Protein AF-A0A6P3RD09-F1 (afdb_monomer_lite)

InterPro domains:
  IPR016848 Ribonuclease P/MRP subunit Rpp29 [PTHR13348] (13-141)

Sequence (187 aa):
MKSAIYHALSQKEAKELDVQHPGAQRAEAFVRAFLKRSTPRLSQQAREDQLQRKAVVLEYFARRPPKEKRKRCRGLSARQRRGLRLFDVKPEQQRYNLFLPLHELWKQYIRDLCGGLKPDTQPQVIQAKLLKADLHGAVISGPLPVSRGHAPTARTLERKAPFIQSHGPECPPWTGSSQVPTQMSPP

Organism: Pteropus vampyrus (NCBI:txid132908)

pLDDT: mean 70.68, std 18.31, range [34.38, 95.0]

Structure (mmCIF, N/CA/C/O backbone):
data_AF-A0A6P3RD09-F1
#
_entry.id   AF-A0A6P3RD09-F1
#
loop_
_atom_site.group_PDB
_atom_site.id
_atom_site.type_symbol
_atom_site.label_atom_id
_atom_site.label_alt_id
_atom_site.label_comp_id
_atom_site.label_asym_id
_atom_site.label_entity_id
_atom_site.label_seq_id
_atom_site.pdbx_PDB_ins_code
_atom_site.Cartn_x
_atom_site.Cartn_y
_atom_site.Cartn_z
_atom_site.occupancy
_atom_site.B_iso_or_equiv
_atom_site.auth_seq_id
_atom_site.auth_comp_id
_atom_site.auth_asym_id
_atom_site.auth_atom_id
_atom_site.pdbx_PDB_model_num
ATOM 1 N N . MET A 1 1 ? -44.478 5.947 27.707 1.00 38.34 1 MET A N 1
ATOM 2 C CA . MET A 1 1 ? -44.919 4.539 27.824 1.00 38.34 1 MET A CA 1
ATOM 3 C C . MET A 1 1 ? -43.684 3.692 28.100 1.00 38.34 1 MET A C 1
ATOM 5 O O . MET A 1 1 ? -42.799 3.662 27.258 1.00 38.34 1 MET A O 1
ATOM 9 N N . LYS A 1 2 ? -43.545 3.124 29.304 1.00 42.91 2 LYS A N 1
ATOM 10 C CA . LYS A 1 2 ? -42.387 2.290 29.670 1.00 42.91 2 LYS A CA 1
ATOM 11 C C . LYS A 1 2 ? -42.647 0.873 29.152 1.00 42.91 2 LYS A C 1
ATOM 13 O O . LYS A 1 2 ? -43.490 0.181 29.707 1.00 42.91 2 LYS A O 1
ATOM 18 N N . SER A 1 3 ? -41.986 0.465 28.072 1.00 51.34 3 SER A N 1
ATOM 19 C CA . SER A 1 3 ? -42.024 -0.925 27.611 1.00 51.34 3 SER A CA 1
ATOM 20 C C . SER A 1 3 ? -41.193 -1.775 28.571 1.00 51.34 3 SER A C 1
ATOM 22 O O . SER A 1 3 ? -39.979 -1.581 28.664 1.00 51.34 3 SER A O 1
ATOM 24 N N . ALA A 1 4 ? -41.826 -2.686 29.308 1.00 59.06 4 ALA A N 1
ATOM 25 C CA . ALA A 1 4 ? -41.103 -3.687 30.081 1.00 59.06 4 ALA A CA 1
ATOM 26 C C . ALA A 1 4 ? -40.286 -4.546 29.101 1.00 59.06 4 ALA A C 1
ATOM 28 O O . ALA A 1 4 ? -40.851 -5.246 28.268 1.00 59.06 4 ALA A O 1
ATOM 29 N N . ILE A 1 5 ? -38.955 -4.435 29.156 1.00 59.78 5 ILE A N 1
ATOM 30 C CA . ILE A 1 5 ? -38.030 -5.139 28.244 1.00 59.78 5 ILE A CA 1
ATOM 31 C C . ILE A 1 5 ? -38.064 -6.660 28.491 1.00 59.78 5 ILE A C 1
ATOM 33 O O . ILE A 1 5 ? -37.717 -7.443 27.613 1.00 59.78 5 ILE A O 1
ATOM 37 N N . TYR A 1 6 ? -38.547 -7.078 29.663 1.00 58.97 6 TYR A N 1
ATOM 38 C CA . TYR A 1 6 ? -38.698 -8.472 30.055 1.00 58.97 6 TYR A CA 1
ATOM 39 C C . TYR A 1 6 ? -40.130 -8.714 30.535 1.00 58.97 6 TYR A C 1
ATOM 41 O O . TYR A 1 6 ? -40.632 -7.976 31.386 1.00 58.97 6 TYR A O 1
ATOM 49 N N . HIS A 1 7 ? -40.777 -9.741 29.987 1.00 73.62 7 HIS A N 1
ATOM 50 C CA . HIS A 1 7 ? -42.029 -10.285 30.506 1.00 73.62 7 HIS A CA 1
ATOM 51 C C . HIS A 1 7 ? -41.697 -11.488 31.391 1.00 73.62 7 HIS A C 1
ATOM 53 O O . HIS A 1 7 ? -40.774 -12.247 31.096 1.00 73.62 7 HIS A O 1
ATOM 59 N N . ALA A 1 8 ? -42.412 -11.638 32.504 1.00 69.81 8 ALA A N 1
ATOM 60 C CA . ALA A 1 8 ? -42.326 -12.864 33.284 1.00 69.81 8 ALA A CA 1
ATOM 61 C C . ALA A 1 8 ? -42.893 -14.019 32.448 1.00 69.81 8 ALA A C 1
ATOM 63 O O . ALA A 1 8 ? -43.914 -13.837 31.781 1.00 69.81 8 ALA A O 1
ATOM 64 N N . LEU A 1 9 ? -42.237 -15.181 32.496 1.00 70.69 9 LEU A N 1
ATOM 65 C CA . LEU A 1 9 ? -42.724 -16.387 31.829 1.00 70.69 9 LEU A CA 1
ATOM 66 C C . LEU A 1 9 ? -44.130 -16.723 32.333 1.00 70.69 9 LEU A C 1
ATOM 68 O O . LEU A 1 9 ? -44.377 -16.790 33.541 1.00 70.69 9 LEU A O 1
ATOM 72 N N . SER A 1 10 ? -45.055 -16.934 31.403 1.00 77.62 10 SER A N 1
ATOM 73 C CA . SER A 1 10 ? -46.412 -17.364 31.710 1.00 77.62 10 SER A CA 1
ATOM 74 C C . SER A 1 10 ? -46.411 -18.804 32.226 1.00 77.62 10 SER A C 1
ATOM 76 O O . SER A 1 10 ? -45.608 -19.637 31.806 1.00 77.62 10 SER A O 1
ATOM 78 N N . GLN A 1 11 ? -47.367 -19.151 33.094 1.00 74.75 11 GLN A N 1
ATOM 79 C CA . GLN A 1 11 ? -47.532 -20.526 33.591 1.00 74.75 11 GLN A CA 1
ATOM 80 C C . GLN A 1 11 ? -47.723 -21.554 32.462 1.00 74.75 11 GLN A C 1
ATOM 82 O O . GLN A 1 11 ? -47.414 -22.729 32.647 1.00 74.75 11 GLN A O 1
ATOM 87 N N . LYS A 1 12 ? -48.241 -21.124 31.303 1.00 78.44 12 LYS A N 1
ATOM 88 C CA . LYS A 1 12 ? -48.394 -21.974 30.113 1.00 78.44 12 LYS A CA 1
ATOM 89 C C . LYS A 1 12 ? -47.043 -22.268 29.454 1.00 78.44 12 LYS A C 1
ATOM 91 O O . LYS A 1 12 ? -46.732 -23.430 29.226 1.00 78.44 12 LYS A O 1
ATOM 96 N N . GLU A 1 13 ? -46.227 -21.237 29.253 1.00 78.62 13 GLU A N 1
ATOM 97 C CA . GLU A 1 13 ? -44.886 -21.336 28.654 1.00 78.62 13 GLU A CA 1
ATOM 98 C C . GLU A 1 13 ? -43.938 -22.149 29.543 1.00 78.62 13 GLU A C 1
ATOM 100 O O . GLU A 1 13 ? -43.156 -22.961 29.062 1.00 78.62 13 GLU A O 1
ATOM 105 N N . ALA A 1 14 ? -44.044 -21.991 30.864 1.00 76.19 14 ALA A N 1
ATOM 106 C CA . ALA A 1 14 ? -43.241 -22.759 31.807 1.00 76.19 14 ALA A CA 1
ATOM 107 C C . ALA A 1 14 ? -43.554 -24.263 31.778 1.00 76.19 14 ALA A C 1
ATOM 109 O O . ALA A 1 14 ? -42.644 -25.073 31.920 1.00 76.19 14 ALA A O 1
ATOM 110 N N . LYS A 1 15 ? -44.826 -24.640 31.582 1.00 77.56 15 LYS A N 1
ATOM 111 C CA . LYS A 1 15 ? -45.225 -26.048 31.423 1.00 77.56 15 LYS A CA 1
ATOM 112 C C . LYS A 1 15 ? -44.747 -26.629 30.096 1.00 77.56 15 LYS A C 1
ATOM 114 O O . LYS A 1 15 ? -44.355 -27.786 30.059 1.00 77.56 15 LYS A O 1
ATOM 119 N N . GLU A 1 16 ? -44.775 -25.833 29.032 1.00 83.62 16 GLU A N 1
ATOM 120 C CA . GLU A 1 16 ? -44.296 -26.233 27.705 1.00 83.62 16 GLU A CA 1
ATOM 121 C C . GLU A 1 16 ? -42.773 -26.446 27.676 1.00 83.62 16 GLU A C 1
ATOM 123 O O . GLU A 1 16 ? -42.288 -27.355 27.011 1.00 83.62 16 GLU A O 1
ATOM 128 N N . LEU A 1 17 ? -42.026 -25.654 28.452 1.00 79.88 17 LEU A N 1
ATOM 129 C CA . LEU A 1 17 ? -40.565 -25.729 28.564 1.00 79.88 17 LEU A CA 1
ATOM 130 C C . LEU A 1 17 ? -40.062 -26.631 29.713 1.00 79.88 17 LEU A C 1
ATOM 132 O O . LEU A 1 17 ? -38.865 -26.631 29.993 1.00 79.88 17 LEU A O 1
ATOM 136 N N . ASP A 1 18 ? -40.956 -27.357 30.398 1.00 76.50 18 ASP A N 1
ATOM 137 C CA . ASP A 1 18 ? -40.674 -28.181 31.593 1.00 76.50 18 ASP A CA 1
ATOM 138 C C . ASP A 1 18 ? -39.895 -27.438 32.706 1.00 76.50 18 ASP A C 1
ATOM 140 O O . ASP A 1 18 ? -39.068 -27.984 33.441 1.00 76.50 18 ASP A O 1
ATOM 144 N N . VAL A 1 19 ? -40.157 -26.135 32.852 1.00 74.44 19 VAL A N 1
ATOM 145 C CA . VAL A 1 19 ? -39.513 -25.284 33.858 1.00 74.44 19 VAL A CA 1
ATOM 146 C C . VAL A 1 19 ? -40.280 -25.385 35.175 1.00 74.44 19 VAL A C 1
ATOM 148 O O . VAL A 1 19 ? -41.249 -24.664 35.439 1.00 74.44 19 VAL A O 1
ATOM 151 N N . GLN A 1 20 ? -39.816 -26.284 36.041 1.00 71.69 20 GLN A N 1
ATOM 152 C CA . GLN A 1 20 ? -40.298 -26.406 37.416 1.00 71.69 20 GLN A CA 1
ATOM 153 C C . GLN A 1 20 ? -39.957 -25.138 38.206 1.00 71.69 20 GLN A C 1
ATOM 155 O O . GLN A 1 20 ? -38.789 -24.773 38.337 1.00 71.69 20 GLN A O 1
ATOM 160 N N . HIS A 1 21 ? -40.967 -24.475 38.770 1.00 65.75 21 HIS A N 1
ATOM 161 C CA . HIS A 1 21 ? -40.750 -23.365 39.694 1.00 65.75 21 HIS A CA 1
ATOM 162 C C . HIS A 1 21 ? -40.449 -23.947 41.080 1.00 65.75 21 HIS A C 1
ATOM 164 O O . HIS A 1 21 ? -41.363 -24.474 41.720 1.00 65.75 21 HIS A O 1
ATOM 170 N N . PRO A 1 22 ? -39.200 -23.895 41.582 1.00 66.19 22 PRO A N 1
ATOM 171 C CA . PRO A 1 22 ? -38.954 -24.264 42.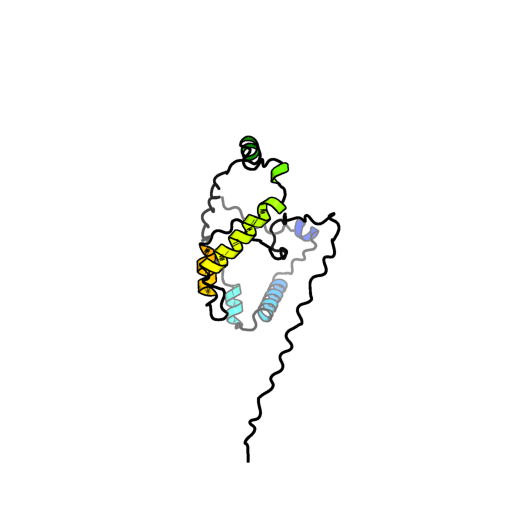965 1.00 66.19 22 PRO A CA 1
ATOM 172 C C . PRO A 1 22 ? -39.780 -23.340 43.866 1.00 66.19 22 PRO A C 1
ATOM 174 O O . PRO A 1 22 ? -39.795 -22.125 43.669 1.00 66.19 22 PRO A O 1
ATOM 177 N N . GLY A 1 23 ? -40.472 -23.911 44.857 1.00 75.75 23 GLY A N 1
ATOM 178 C CA . GLY A 1 23 ? -41.175 -23.114 45.864 1.00 75.75 23 GLY A CA 1
ATOM 179 C C . GLY A 1 23 ? -40.237 -22.079 46.492 1.00 75.75 23 GLY A C 1
ATOM 180 O O . GLY A 1 23 ? -39.027 -22.310 46.564 1.00 75.75 23 GLY A O 1
ATOM 181 N N . ALA A 1 24 ? -40.785 -20.949 46.950 1.00 74.44 24 ALA A N 1
ATOM 182 C CA . ALA A 1 24 ? -40.007 -19.783 47.390 1.00 74.44 24 ALA A CA 1
ATOM 183 C C . ALA A 1 24 ? -38.843 -20.142 48.339 1.00 74.44 24 ALA A C 1
ATOM 185 O O . ALA A 1 24 ? -37.718 -19.691 48.139 1.00 74.44 24 ALA A O 1
ATOM 186 N N . GLN A 1 25 ? -39.079 -21.052 49.289 1.00 79.62 25 GLN A N 1
ATOM 187 C CA . GLN A 1 25 ? -38.066 -21.526 50.240 1.00 79.62 25 GLN A CA 1
ATOM 188 C C . GLN A 1 25 ? -36.929 -22.322 49.577 1.00 79.62 25 GLN A C 1
ATOM 190 O O . GLN A 1 25 ? -35.757 -22.155 49.913 1.00 79.62 25 GLN A O 1
ATOM 195 N N . ARG A 1 26 ? -37.255 -23.185 48.606 1.00 83.12 26 ARG A N 1
ATOM 196 C CA . ARG A 1 26 ? -36.264 -23.989 47.873 1.00 83.12 26 ARG A CA 1
ATOM 197 C C . ARG A 1 26 ? -35.411 -23.109 46.962 1.00 83.12 26 ARG A C 1
ATOM 199 O O . ARG A 1 26 ? -34.206 -23.333 46.856 1.00 83.12 26 ARG A O 1
ATOM 206 N N . ALA A 1 27 ? -36.027 -22.108 46.335 1.00 81.06 27 ALA A N 1
ATOM 207 C CA . ALA A 1 27 ? -35.328 -21.121 45.521 1.00 81.06 27 ALA A CA 1
ATOM 208 C C . ALA A 1 27 ? -34.341 -20.300 46.367 1.00 81.06 27 ALA A C 1
ATOM 210 O O . ALA A 1 27 ? -33.179 -20.147 45.995 1.00 81.06 27 ALA A O 1
ATOM 211 N N . GLU A 1 28 ? -34.773 -19.842 47.543 1.00 82.56 28 GLU A N 1
ATOM 212 C CA . GLU A 1 28 ? -33.935 -19.068 48.458 1.00 82.56 28 GLU A CA 1
ATOM 213 C C . GLU A 1 28 ? -32.751 -19.886 48.996 1.00 82.56 28 GLU A C 1
ATOM 215 O O . GLU A 1 28 ? -31.607 -19.425 48.958 1.00 82.56 28 GLU A O 1
ATOM 220 N N . ALA A 1 29 ? -32.992 -21.131 49.419 1.00 86.69 29 ALA A N 1
ATOM 221 C CA . ALA A 1 29 ? -31.934 -22.034 49.869 1.00 86.69 29 ALA A CA 1
ATOM 222 C C . ALA A 1 29 ? -30.882 -22.279 48.774 1.00 86.69 29 ALA A C 1
ATOM 224 O O . ALA A 1 29 ? -29.678 -22.251 49.044 1.00 86.69 29 ALA A O 1
ATOM 225 N N . PHE A 1 30 ? -31.328 -22.462 47.526 1.00 87.75 30 PHE A N 1
ATOM 226 C CA . PHE A 1 30 ? -30.439 -22.616 46.380 1.00 87.75 30 PHE A CA 1
ATOM 227 C C . PHE A 1 30 ? -29.589 -21.364 46.140 1.00 87.75 30 PHE A C 1
ATOM 229 O O . PHE A 1 30 ? -28.369 -21.474 46.023 1.00 87.75 30 PHE A O 1
ATOM 236 N N . VAL A 1 31 ? -30.200 -20.174 46.113 1.00 86.31 31 VAL A N 1
ATOM 237 C CA . VAL A 1 31 ? -29.478 -18.910 45.887 1.00 86.31 31 VAL A CA 1
ATOM 238 C C . VAL A 1 31 ? -28.442 -18.673 46.989 1.00 86.31 31 VAL A C 1
ATOM 240 O O . VAL A 1 31 ? -27.291 -18.351 46.686 1.00 86.31 31 V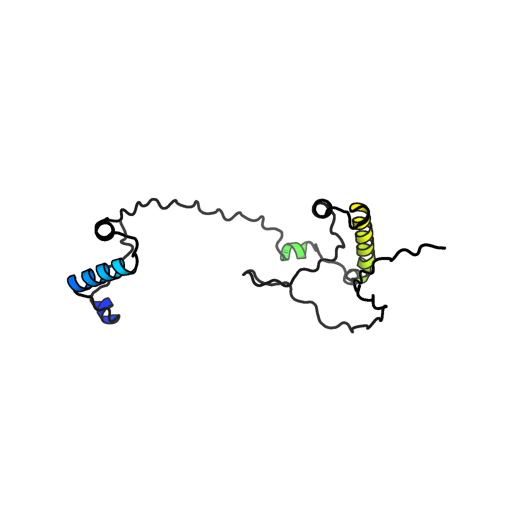AL A O 1
ATOM 243 N N . ARG A 1 32 ? -28.795 -18.914 48.260 1.00 85.50 32 ARG A N 1
ATOM 244 C CA . ARG A 1 32 ? -27.856 -18.807 49.391 1.00 85.50 32 ARG A CA 1
ATOM 245 C C . ARG A 1 32 ? -26.671 -19.769 49.243 1.00 85.50 32 ARG A C 1
ATOM 247 O O . ARG A 1 32 ? -25.520 -19.359 49.413 1.00 85.50 32 ARG A O 1
ATOM 254 N N . ALA A 1 33 ? -26.925 -21.028 48.880 1.00 89.19 33 ALA A N 1
ATOM 255 C CA . ALA A 1 33 ? -25.875 -22.024 48.659 1.00 89.19 33 ALA A CA 1
ATOM 256 C C . ALA A 1 33 ? -24.972 -21.664 47.464 1.00 89.19 33 ALA A C 1
ATOM 258 O O . ALA A 1 33 ? -23.745 -21.762 47.552 1.00 89.19 33 ALA A O 1
ATOM 259 N N . PHE A 1 34 ? -25.567 -21.192 46.367 1.00 90.44 34 PHE A N 1
ATOM 260 C CA . PHE A 1 34 ? -24.857 -20.758 45.168 1.00 90.44 34 PHE A CA 1
ATOM 261 C C . PHE A 1 34 ? -23.937 -19.566 45.449 1.00 90.44 34 PHE A C 1
ATOM 263 O O . PHE A 1 34 ? -22.760 -19.598 45.086 1.00 90.44 34 PHE A O 1
ATOM 270 N N . LEU A 1 35 ? -24.431 -18.538 46.147 1.00 87.38 35 LEU A N 1
ATOM 271 C CA . LEU A 1 35 ? -23.627 -17.373 46.519 1.00 87.38 35 LEU A CA 1
ATOM 272 C C . LEU A 1 35 ? -22.478 -17.758 47.453 1.00 87.38 35 LEU A C 1
ATOM 274 O O . LEU A 1 35 ? -21.352 -17.311 47.252 1.00 87.38 35 LEU A O 1
ATOM 278 N N . LYS A 1 36 ? -22.717 -18.643 48.428 1.00 87.69 36 LYS A N 1
ATOM 279 C CA . LYS A 1 36 ? -21.655 -19.149 49.310 1.00 87.69 36 LYS A CA 1
ATOM 280 C C . LYS A 1 36 ? -20.526 -19.824 48.521 1.00 87.69 36 LYS A C 1
ATOM 282 O O . LYS A 1 36 ? -19.358 -19.596 48.828 1.00 87.69 36 LYS A O 1
ATOM 287 N N . ARG A 1 37 ? -20.868 -20.612 47.496 1.00 90.50 37 ARG A N 1
ATOM 288 C CA . ARG A 1 37 ? -19.905 -21.321 46.637 1.00 90.50 37 ARG A CA 1
ATOM 289 C C . ARG A 1 37 ? -19.153 -20.391 45.681 1.00 90.50 37 ARG A C 1
ATOM 291 O O . ARG A 1 37 ? -17.949 -20.547 45.510 1.00 90.50 37 ARG A O 1
ATOM 298 N N . SER A 1 38 ? -19.854 -19.450 45.055 1.00 86.38 38 SER A N 1
ATOM 299 C CA . SER A 1 38 ? -19.306 -18.614 43.977 1.00 86.38 38 SER A CA 1
ATOM 300 C C . SER A 1 38 ? -18.494 -17.417 44.478 1.00 86.38 38 SER A C 1
ATOM 302 O O . SER A 1 38 ? -17.654 -16.900 43.746 1.00 86.38 38 SER A O 1
ATOM 304 N N . THR A 1 39 ? -18.702 -16.972 45.722 1.00 85.75 39 THR A N 1
ATOM 305 C CA . THR A 1 39 ? -17.973 -15.835 46.308 1.00 85.75 39 THR A CA 1
ATOM 306 C C . THR A 1 39 ? -17.343 -16.189 47.661 1.00 85.75 39 THR A C 1
ATOM 308 O O . THR A 1 39 ? -17.734 -15.648 48.695 1.00 85.75 39 THR A O 1
ATOM 311 N N . PRO A 1 40 ? -16.330 -17.075 47.713 1.00 81.88 40 PRO A N 1
ATOM 312 C CA . PRO A 1 40 ? -15.757 -17.555 48.977 1.00 81.88 40 PRO A CA 1
ATOM 313 C C . PRO A 1 40 ? -15.100 -16.444 49.814 1.00 81.88 40 PRO A C 1
ATOM 315 O O . PRO A 1 40 ? -15.077 -16.534 51.036 1.00 81.88 40 PRO A O 1
ATOM 318 N N . ARG A 1 41 ? -14.624 -15.370 49.169 1.00 85.62 41 ARG A N 1
ATOM 319 C CA . ARG A 1 41 ? -13.929 -14.242 49.817 1.00 85.62 41 ARG A CA 1
ATOM 320 C C . ARG A 1 41 ? -14.854 -13.229 50.507 1.00 85.62 41 ARG A C 1
ATOM 322 O O . ARG A 1 41 ? -14.357 -12.331 51.173 1.00 85.62 41 ARG A O 1
ATOM 329 N N . LEU A 1 42 ? -16.173 -13.331 50.327 1.00 84.00 42 LEU A N 1
ATOM 330 C CA . LEU A 1 42 ? -17.138 -12.416 50.945 1.00 84.00 42 LEU A CA 1
ATOM 331 C C . LEU A 1 42 ? -17.584 -12.933 52.322 1.00 84.00 42 LEU A C 1
ATOM 333 O O . LEU A 1 42 ? -17.687 -14.141 52.541 1.00 84.00 42 LEU A O 1
ATOM 337 N N . SER A 1 43 ? -17.882 -12.030 53.258 1.00 85.62 43 SER A N 1
ATOM 338 C CA . SER A 1 43 ? -18.495 -12.391 54.544 1.00 85.62 43 SER A CA 1
ATOM 339 C C . SER A 1 43 ? -19.971 -12.764 54.359 1.00 85.62 43 SER A C 1
ATOM 341 O O . SER A 1 43 ? -20.580 -12.464 53.331 1.00 85.62 43 SER A O 1
ATOM 343 N N . GLN A 1 44 ? -20.571 -13.462 55.327 1.00 83.06 44 GLN A N 1
ATOM 344 C CA . GLN A 1 44 ? -21.995 -13.822 55.256 1.00 83.06 44 GLN A CA 1
ATOM 345 C C . GLN A 1 44 ? -22.891 -12.577 55.188 1.00 83.06 44 GLN A C 1
ATOM 347 O O . GLN A 1 44 ? -23.796 -12.525 54.363 1.00 83.06 44 GLN A O 1
ATOM 352 N N . GLN A 1 45 ? -22.560 -11.547 55.968 1.00 82.56 45 GLN A N 1
ATOM 353 C CA . GLN A 1 45 ? -23.269 -10.269 55.981 1.00 82.56 45 GLN A CA 1
ATOM 354 C C . GLN A 1 45 ? -23.175 -9.533 54.636 1.00 82.56 45 GLN A C 1
ATOM 356 O O . GLN A 1 45 ? -24.180 -9.052 54.130 1.00 82.56 45 GLN A O 1
ATOM 361 N N . ALA A 1 46 ? -22.005 -9.543 53.985 1.00 81.56 46 ALA A N 1
ATOM 362 C CA . ALA A 1 46 ? -21.844 -8.936 52.662 1.00 81.56 46 ALA A CA 1
ATOM 363 C C . ALA A 1 46 ? -22.666 -9.646 51.568 1.00 81.56 46 ALA A C 1
ATOM 365 O O . ALA A 1 46 ? -23.101 -9.004 50.612 1.00 81.56 46 ALA A O 1
ATOM 366 N N . ARG A 1 47 ? -22.889 -10.964 51.698 1.00 82.94 47 ARG A N 1
ATOM 367 C CA . ARG A 1 47 ? -23.751 -11.722 50.773 1.00 82.94 47 ARG A CA 1
ATOM 368 C C . ARG A 1 47 ? -25.224 -11.355 50.949 1.00 82.94 47 ARG A C 1
ATOM 370 O O . ARG A 1 47 ? -25.915 -11.191 49.948 1.00 82.94 47 ARG A O 1
ATOM 377 N N . GLU A 1 48 ? -25.678 -11.201 52.192 1.00 82.56 48 GLU A N 1
ATOM 378 C CA . GLU A 1 48 ? -27.058 -10.806 52.501 1.00 82.56 48 GLU A CA 1
ATOM 379 C C . GLU A 1 48 ? -27.336 -9.371 52.037 1.00 82.56 48 GLU A C 1
ATOM 381 O O . GLU A 1 48 ? -28.309 -9.121 51.329 1.00 82.56 48 GLU A O 1
ATOM 386 N N . ASP A 1 49 ? -26.414 -8.445 52.304 1.00 81.88 49 ASP A N 1
ATOM 387 C CA . ASP A 1 49 ? -26.504 -7.069 51.811 1.00 81.88 49 ASP A CA 1
ATOM 388 C C . ASP A 1 49 ? -26.601 -7.017 50.282 1.00 81.88 49 ASP A C 1
ATOM 390 O O . ASP A 1 49 ? -27.336 -6.204 49.727 1.00 81.88 49 ASP A O 1
ATOM 394 N N . GLN A 1 50 ? -25.881 -7.890 49.572 1.00 74.62 50 GLN A N 1
ATOM 395 C CA . GLN A 1 50 ? -25.939 -7.958 48.113 1.00 74.62 50 GLN A CA 1
ATOM 396 C C . GLN A 1 50 ? -27.294 -8.464 47.590 1.00 74.62 50 GLN A C 1
ATOM 398 O O . GLN A 1 50 ? -27.715 -8.018 46.524 1.00 74.62 50 GLN A O 1
ATOM 403 N N . LEU A 1 51 ? -27.984 -9.339 48.332 1.00 74.88 51 LEU A N 1
ATOM 404 C CA . LEU A 1 51 ? -29.350 -9.783 48.019 1.00 74.88 51 LEU A CA 1
ATOM 405 C C . LEU A 1 51 ? -30.383 -8.672 48.254 1.00 74.88 51 LEU A C 1
ATOM 407 O O . LEU A 1 51 ? -31.337 -8.550 47.489 1.00 74.88 51 LEU A O 1
ATOM 411 N N . GLN A 1 52 ? -30.180 -7.849 49.286 1.00 75.12 52 GLN A N 1
ATOM 412 C CA . GLN A 1 52 ? -31.094 -6.761 49.658 1.00 75.12 52 GLN A CA 1
ATOM 413 C C . GLN A 1 52 ? -30.887 -5.479 48.835 1.00 75.12 52 GLN A C 1
ATOM 415 O O . GLN A 1 52 ? -31.776 -4.624 48.763 1.00 75.12 52 GLN A O 1
ATOM 420 N N . ARG A 1 53 ? -29.724 -5.315 48.190 1.00 71.88 53 ARG A N 1
ATOM 421 C CA . ARG A 1 53 ? -29.450 -4.170 47.313 1.00 71.88 53 ARG A CA 1
ATOM 422 C C . ARG A 1 53 ? -30.391 -4.190 46.107 1.00 71.88 53 ARG A C 1
ATOM 424 O O . ARG A 1 53 ? -30.180 -4.917 45.140 1.00 71.88 53 ARG A O 1
ATOM 431 N N . LYS A 1 54 ? -31.392 -3.306 46.116 1.00 63.16 54 LYS A N 1
ATOM 432 C CA . LYS A 1 54 ? -32.149 -2.948 44.910 1.00 63.16 54 LYS A CA 1
ATOM 433 C C . LYS A 1 54 ? -31.181 -2.310 43.918 1.00 63.16 54 LYS A C 1
ATOM 435 O O . LYS A 1 54 ? -30.702 -1.200 44.143 1.00 63.16 54 LYS A O 1
ATOM 440 N N . ALA A 1 55 ? -30.870 -3.020 42.837 1.00 64.62 55 ALA A N 1
ATOM 441 C CA . ALA A 1 55 ? -30.068 -2.478 41.752 1.00 64.62 55 ALA A CA 1
ATOM 442 C C . ALA A 1 55 ? -30.810 -1.283 41.140 1.00 64.62 55 ALA A C 1
ATOM 444 O O . ALA A 1 55 ? -31.771 -1.442 40.388 1.00 64.62 55 ALA A O 1
ATOM 445 N N . VAL A 1 56 ? -30.376 -0.072 41.485 1.00 65.00 56 VAL A N 1
ATOM 446 C CA . VAL A 1 56 ? -30.787 1.134 40.774 1.00 65.00 56 VAL A CA 1
ATOM 447 C C . VAL A 1 56 ? -30.069 1.086 39.433 1.00 65.00 56 VAL A C 1
ATOM 449 O O . VAL A 1 56 ? -28.886 1.409 39.335 1.00 65.00 56 VAL A O 1
ATOM 452 N N . VAL A 1 57 ? -30.771 0.622 38.398 1.00 64.38 57 VAL A N 1
ATOM 453 C CA . VAL A 1 57 ? -30.307 0.761 37.018 1.00 64.38 57 VAL A CA 1
ATOM 454 C C . VAL A 1 57 ? -30.377 2.248 36.695 1.00 64.38 57 VAL A C 1
ATOM 456 O O . VAL A 1 57 ? -31.407 2.762 36.270 1.00 64.38 57 VAL A O 1
ATOM 459 N N . LEU A 1 58 ? -29.291 2.967 36.970 1.00 64.25 58 LEU A N 1
ATOM 460 C CA . LEU A 1 58 ? -29.110 4.318 36.465 1.00 64.25 58 LEU A CA 1
ATOM 461 C C . LEU A 1 58 ? -29.115 4.203 34.938 1.00 64.25 58 LEU A C 1
ATOM 463 O O . LEU A 1 58 ? -28.212 3.595 34.366 1.00 64.25 58 LEU A O 1
ATOM 467 N N . GLU A 1 59 ? -30.126 4.769 34.276 1.00 60.44 59 GLU A N 1
ATOM 468 C CA . GLU A 1 59 ? -30.267 4.800 32.809 1.00 60.44 59 GLU A CA 1
ATOM 469 C C . GLU A 1 59 ? -29.189 5.664 32.121 1.00 60.44 59 GLU A C 1
ATOM 471 O O . GLU A 1 59 ? -29.402 6.238 31.053 1.00 60.44 59 GLU A O 1
ATOM 476 N N . TYR A 1 60 ? -27.995 5.769 32.701 1.00 57.75 60 TYR A N 1
ATOM 477 C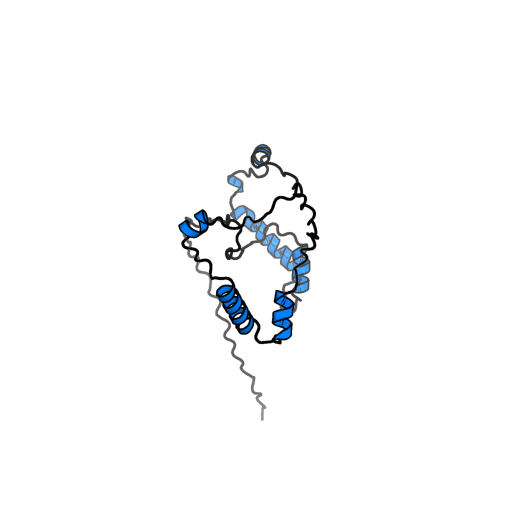 CA . TYR 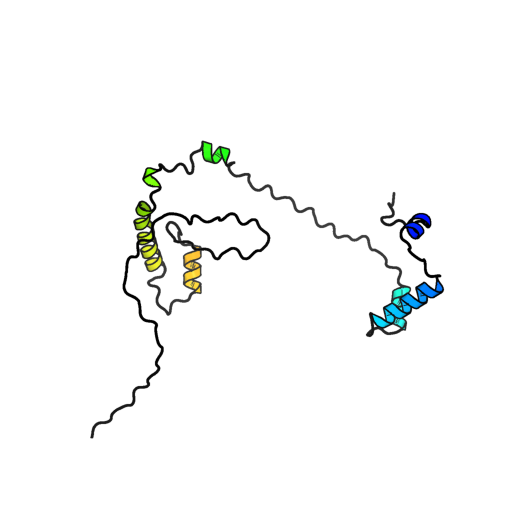A 1 60 ? -26.867 6.447 32.091 1.00 57.75 60 TYR A CA 1
ATOM 478 C C . TYR A 1 60 ? -26.145 5.499 31.133 1.00 57.75 60 TYR A C 1
ATOM 480 O O . TYR A 1 60 ? -24.966 5.175 31.277 1.00 57.75 60 TYR A O 1
ATOM 488 N N . PHE A 1 61 ? -26.864 5.047 30.106 1.00 60.06 61 PHE A N 1
ATOM 489 C CA . PHE A 1 61 ? -26.203 4.566 28.907 1.00 60.06 61 PHE A CA 1
ATOM 490 C C . PHE A 1 61 ? -25.513 5.777 28.294 1.00 60.06 61 PHE A C 1
ATOM 492 O O . PHE A 1 61 ? -26.172 6.630 27.699 1.00 60.06 61 PHE A O 1
ATOM 499 N N . ALA A 1 62 ? -24.192 5.874 28.450 1.00 61.56 62 ALA A N 1
ATOM 500 C CA . ALA A 1 62 ? -23.397 6.810 27.673 1.00 61.56 62 ALA A CA 1
ATOM 501 C C . ALA A 1 62 ? -23.706 6.535 26.197 1.00 61.56 62 ALA A C 1
ATOM 503 O O . ALA A 1 62 ? -23.240 5.541 25.628 1.00 61.56 62 ALA A O 1
ATOM 504 N N . ARG A 1 63 ? -24.573 7.360 25.594 1.00 64.56 63 ARG A N 1
ATOM 505 C CA . ARG A 1 63 ? -24.934 7.244 24.186 1.00 64.56 63 ARG A CA 1
ATOM 506 C C . ARG A 1 63 ? -23.649 7.481 23.419 1.00 64.56 63 ARG A C 1
ATOM 508 O O . ARG A 1 63 ? -23.226 8.620 23.252 1.00 64.56 63 ARG A O 1
ATOM 515 N N . ARG A 1 64 ? -22.989 6.399 22.996 1.00 65.81 64 ARG A N 1
ATOM 516 C CA . ARG A 1 64 ? -21.868 6.504 22.068 1.00 65.81 64 ARG A CA 1
ATOM 517 C C . ARG A 1 64 ? -22.419 7.265 20.865 1.00 65.81 64 ARG A C 1
ATOM 519 O O . ARG A 1 64 ? -23.396 6.780 20.286 1.00 65.81 64 ARG A O 1
ATOM 526 N N . PRO A 1 65 ? -21.870 8.441 20.519 1.00 69.62 65 PRO A N 1
ATOM 527 C CA . PRO A 1 65 ? -22.344 9.159 19.353 1.00 69.62 65 PRO A CA 1
ATOM 528 C C . PRO A 1 65 ? -22.260 8.195 18.165 1.00 69.62 65 PRO A C 1
ATOM 530 O O . PRO A 1 65 ? -21.270 7.453 18.055 1.00 69.62 65 PRO A O 1
ATOM 533 N N . PRO A 1 66 ? -23.306 8.109 17.326 1.00 70.00 66 PRO A N 1
ATOM 534 C CA . PRO A 1 66 ? -23.272 7.243 16.164 1.00 70.00 66 PRO A CA 1
ATOM 535 C C . PRO A 1 66 ? -22.020 7.596 15.365 1.00 70.00 66 PRO A C 1
ATOM 537 O O . PRO A 1 66 ? -21.826 8.746 14.978 1.00 70.00 66 PRO A O 1
ATOM 540 N N . LYS A 1 67 ? -21.130 6.614 15.175 1.00 69.00 67 LYS A N 1
ATOM 541 C CA . LYS A 1 67 ? -19.945 6.790 14.336 1.00 69.00 67 LYS A CA 1
ATOM 542 C C . LYS A 1 67 ? -20.452 7.192 12.960 1.00 69.00 67 LYS A C 1
ATOM 544 O O . LYS A 1 67 ? -21.020 6.352 12.258 1.00 69.00 67 LYS A O 1
ATOM 549 N N . GLU A 1 68 ? -20.264 8.452 12.581 1.00 68.31 68 GLU A N 1
ATOM 550 C CA . GLU A 1 68 ? -20.513 8.874 11.214 1.00 68.31 68 GLU A CA 1
ATOM 551 C C . GLU A 1 68 ? -19.710 7.949 10.310 1.00 68.31 68 GLU A C 1
ATOM 553 O O . GLU A 1 68 ? -18.483 7.828 10.419 1.00 68.31 68 GLU A O 1
ATOM 558 N N . LYS A 1 69 ? -20.420 7.225 9.442 1.00 66.88 69 LYS A N 1
ATOM 559 C CA . LYS A 1 69 ? -19.789 6.467 8.372 1.00 66.88 69 LYS A CA 1
ATOM 560 C C . LYS A 1 69 ? -19.110 7.511 7.502 1.00 66.88 69 LYS A C 1
ATOM 562 O O . LYS A 1 69 ? -19.767 8.106 6.652 1.00 66.88 69 LYS A O 1
ATOM 567 N N . ARG A 1 70 ? -17.819 7.765 7.757 1.00 66.62 70 ARG A N 1
ATOM 568 C CA . ARG A 1 70 ? -16.983 8.640 6.934 1.00 66.62 70 ARG A CA 1
ATOM 569 C C . ARG A 1 70 ? -17.293 8.285 5.489 1.00 66.62 70 ARG A C 1
ATOM 571 O O . ARG A 1 70 ? -17.057 7.144 5.079 1.00 66.62 70 ARG A O 1
ATOM 578 N N . LYS A 1 71 ? -17.890 9.225 4.752 1.00 66.62 71 LYS A N 1
ATOM 579 C CA . LYS A 1 71 ? -18.109 9.079 3.317 1.00 66.62 71 LYS A CA 1
ATOM 580 C C . LYS A 1 71 ? -16.714 8.980 2.721 1.00 66.62 71 LYS A C 1
ATOM 582 O O . LYS A 1 71 ? -16.053 9.990 2.521 1.00 66.62 71 LYS A O 1
ATOM 587 N N . ARG A 1 72 ? -16.215 7.755 2.532 1.00 65.75 72 ARG A N 1
ATOM 588 C CA . ARG A 1 72 ? -14.995 7.544 1.758 1.00 65.75 72 ARG A CA 1
ATOM 589 C C . ARG A 1 72 ? -15.267 8.214 0.424 1.00 65.75 72 ARG A C 1
ATOM 591 O O . ARG A 1 72 ? -16.308 7.923 -0.172 1.00 65.75 72 ARG A O 1
ATOM 598 N N . CYS A 1 73 ? -14.389 9.122 0.003 1.00 61.31 73 CYS A N 1
ATOM 599 C CA . CYS A 1 73 ? -14.442 9.671 -1.341 1.00 61.31 73 CYS A CA 1
ATOM 600 C C . CYS A 1 73 ? -14.590 8.470 -2.271 1.00 61.31 73 CYS A C 1
ATOM 602 O O . CYS A 1 73 ? -13.729 7.585 -2.278 1.00 61.31 73 CYS A O 1
ATOM 604 N N . ARG A 1 74 ? -15.745 8.355 -2.936 1.00 70.94 74 ARG A N 1
ATOM 605 C CA . ARG A 1 74 ? -15.955 7.298 -3.915 1.00 70.94 74 ARG A CA 1
ATOM 606 C C . ARG A 1 74 ? -14.979 7.622 -5.030 1.00 70.94 74 ARG A C 1
ATOM 608 O O . ARG A 1 74 ? -15.253 8.481 -5.859 1.00 70.94 74 ARG A O 1
ATOM 615 N N . GLY A 1 75 ? -13.807 6.995 -4.977 1.00 77.62 75 GLY A N 1
ATOM 616 C CA . GLY A 1 75 ? -12.873 7.020 -6.084 1.00 77.62 75 GLY A CA 1
ATOM 617 C C . GLY A 1 75 ? -13.567 6.500 -7.338 1.00 77.62 75 GLY A C 1
ATOM 618 O O . GLY A 1 75 ? -14.660 5.925 -7.279 1.00 77.62 75 GLY A O 1
ATOM 619 N N . LEU A 1 76 ? -12.916 6.693 -8.476 1.00 81.62 76 LEU A N 1
ATOM 620 C CA . LEU A 1 76 ? -13.442 6.252 -9.756 1.00 81.62 76 LEU A CA 1
ATOM 621 C C . LEU A 1 76 ? -13.874 4.777 -9.688 1.00 81.62 76 LEU A C 1
ATOM 623 O O . LEU A 1 76 ? -13.098 3.882 -9.328 1.00 81.62 76 LEU A O 1
ATOM 627 N N . SER A 1 77 ? -15.131 4.528 -10.054 1.00 82.62 77 SER A N 1
ATOM 628 C CA . SER A 1 77 ? -15.677 3.186 -10.240 1.00 82.62 77 SER A CA 1
ATOM 629 C C . SER A 1 77 ? -14.772 2.378 -11.172 1.00 82.62 77 SER A C 1
ATOM 631 O O . SER A 1 77 ? -14.110 2.931 -12.049 1.00 82.62 77 SER A O 1
ATOM 633 N N . ALA A 1 78 ? -14.760 1.049 -11.035 1.00 80.31 78 ALA A N 1
ATOM 634 C CA . ALA A 1 78 ? -14.042 0.180 -11.969 1.00 80.31 78 ALA A CA 1
ATOM 635 C C . ALA A 1 78 ? -14.445 0.452 -13.433 1.00 80.31 78 ALA A C 1
ATOM 637 O O . ALA A 1 78 ? -13.586 0.468 -14.310 1.00 80.31 78 ALA A O 1
ATOM 638 N N . ARG A 1 79 ? -15.726 0.762 -13.687 1.00 83.00 79 ARG A N 1
ATOM 639 C CA . ARG A 1 79 ? -16.216 1.156 -15.018 1.00 83.00 79 ARG A CA 1
ATOM 640 C C . ARG A 1 79 ? -15.617 2.488 -15.485 1.00 83.00 79 ARG A C 1
ATOM 642 O O . ARG A 1 79 ? -15.243 2.602 -16.643 1.00 83.00 79 ARG A O 1
ATOM 649 N N . GLN A 1 80 ? -15.479 3.458 -14.581 1.00 85.50 80 GLN A N 1
ATOM 650 C CA . GLN A 1 80 ? -14.867 4.760 -14.877 1.00 85.50 80 GLN A CA 1
ATOM 651 C C . GLN A 1 80 ? -13.358 4.626 -15.134 1.00 85.50 80 GLN A C 1
ATOM 653 O O . GLN A 1 80 ? -12.854 5.205 -16.086 1.00 85.50 80 GLN A O 1
ATOM 658 N N . ARG A 1 81 ? -12.646 3.797 -14.357 1.00 83.94 81 ARG A N 1
ATOM 659 C CA . ARG A 1 81 ? -11.215 3.511 -14.571 1.00 83.94 81 ARG A CA 1
ATOM 660 C C . ARG A 1 81 ? -10.944 2.814 -15.908 1.00 83.94 81 ARG A C 1
ATOM 662 O O . ARG A 1 81 ? -9.982 3.174 -16.575 1.00 83.94 81 ARG A O 1
ATOM 669 N N . ARG A 1 82 ? -11.809 1.872 -16.314 1.00 83.38 82 ARG A N 1
ATOM 670 C CA . ARG A 1 82 ? -11.763 1.237 -17.647 1.00 83.38 82 ARG A CA 1
ATOM 671 C C . ARG A 1 82 ? -12.067 2.235 -18.766 1.00 83.38 82 ARG A C 1
ATOM 673 O O . ARG A 1 82 ? -11.381 2.234 -19.774 1.00 83.38 82 ARG A O 1
ATOM 680 N N . GLY A 1 83 ? -13.049 3.119 -18.571 1.00 85.62 83 GLY A N 1
ATOM 681 C CA . GLY A 1 83 ? -13.357 4.183 -19.533 1.00 85.62 83 GLY A CA 1
ATOM 682 C C . GLY A 1 83 ? -12.191 5.154 -19.751 1.00 85.62 83 GLY A C 1
ATOM 683 O O . GLY A 1 83 ? -11.947 5.568 -20.876 1.00 85.62 83 GLY A O 1
ATOM 684 N N . LEU A 1 84 ? -11.436 5.456 -18.691 1.00 85.00 84 LEU A N 1
ATOM 685 C CA . LEU A 1 84 ? -10.249 6.317 -18.740 1.00 85.00 84 LEU A CA 1
ATOM 686 C C . LEU A 1 84 ? -8.975 5.600 -19.208 1.00 85.00 84 LEU A C 1
ATOM 688 O O . LEU A 1 84 ? -7.928 6.237 -19.268 1.00 85.00 84 LEU A O 1
ATOM 692 N N . ARG A 1 85 ? -9.038 4.291 -19.500 1.00 80.88 85 ARG A N 1
ATOM 693 C CA . ARG A 1 85 ? -7.889 3.482 -19.942 1.00 80.88 85 ARG A CA 1
ATOM 694 C C . ARG A 1 85 ? -6.658 3.601 -19.032 1.00 80.88 85 ARG A C 1
ATOM 696 O O . ARG A 1 85 ? -5.526 3.461 -19.480 1.00 80.88 85 ARG A O 1
ATOM 703 N N . LEU A 1 86 ? -6.881 3.834 -17.733 1.00 76.94 86 LEU A N 1
ATOM 704 C CA . LEU A 1 86 ? -5.829 4.189 -16.766 1.00 76.94 86 LEU A CA 1
ATOM 705 C C . LEU A 1 86 ? -4.743 3.107 -16.605 1.00 76.94 86 LEU A C 1
ATOM 707 O O . LEU A 1 86 ? -3.663 3.392 -16.103 1.00 76.94 86 LEU A O 1
ATOM 711 N N . PHE A 1 87 ? -5.052 1.869 -16.997 1.00 76.62 87 PHE A N 1
ATOM 712 C CA . PHE A 1 87 ? -4.163 0.709 -16.909 1.00 76.62 87 PHE A CA 1
ATOM 713 C C . PHE A 1 87 ? -4.117 -0.094 -18.219 1.00 76.62 87 PHE A C 1
ATOM 715 O O . PHE A 1 87 ? -3.707 -1.254 -18.210 1.00 76.62 87 PHE A O 1
ATOM 722 N N . ASP A 1 88 ? -4.545 0.494 -19.340 1.00 82.00 88 ASP A N 1
ATOM 723 C CA . ASP A 1 88 ? -4.501 -0.179 -20.640 1.00 82.00 88 ASP A CA 1
ATOM 724 C C . ASP A 1 88 ? -3.077 -0.104 -21.202 1.00 82.00 88 ASP A C 1
ATOM 726 O O . ASP A 1 88 ? -2.732 0.748 -22.018 1.00 82.00 88 ASP A O 1
ATOM 730 N N . VAL A 1 89 ? -2.223 -1.007 -20.731 1.00 81.88 89 VAL A N 1
ATOM 731 C CA . VAL A 1 89 ? -0.877 -1.197 -21.273 1.00 81.88 89 VAL A CA 1
ATOM 732 C C . VAL A 1 89 ? -0.984 -2.092 -22.502 1.00 81.88 89 VAL A C 1
ATOM 734 O O . VAL A 1 89 ? -1.607 -3.154 -22.434 1.00 81.88 89 VAL A O 1
ATOM 737 N N . LYS A 1 90 ? -0.370 -1.698 -23.625 1.00 84.94 90 LYS A N 1
ATOM 738 C CA . LYS A 1 90 ? -0.334 -2.544 -24.827 1.00 84.94 90 LYS A CA 1
ATOM 739 C C . LYS A 1 90 ? 0.289 -3.905 -24.480 1.00 84.94 90 LYS A C 1
ATOM 741 O O . LYS A 1 90 ? 1.296 -3.928 -23.775 1.00 84.94 90 LYS A O 1
ATOM 746 N N . PRO A 1 91 ? -0.243 -5.032 -24.983 1.00 78.25 91 PRO A N 1
ATOM 747 C CA . PRO A 1 91 ? 0.236 -6.370 -24.615 1.00 78.25 91 PRO A CA 1
ATOM 748 C C . PRO A 1 91 ? 1.728 -6.584 -24.926 1.00 78.25 91 PRO A C 1
ATOM 750 O O . PRO A 1 91 ? 2.423 -7.295 -24.207 1.00 78.25 91 PRO A O 1
ATOM 753 N N . GLU A 1 92 ? 2.256 -5.899 -25.940 1.00 82.88 92 GLU A N 1
ATOM 754 C CA . GLU A 1 92 ? 3.685 -5.880 -26.285 1.00 82.88 92 GLU A CA 1
ATOM 755 C C . GLU A 1 92 ? 4.572 -5.346 -25.147 1.00 82.88 92 GLU A C 1
ATOM 757 O O . GLU A 1 92 ? 5.690 -5.819 -24.952 1.00 82.88 92 GLU A O 1
ATOM 762 N N . GLN A 1 93 ? 4.049 -4.396 -24.369 1.00 81.50 93 GLN A N 1
ATOM 763 C CA . GLN A 1 93 ? 4.729 -3.730 -23.257 1.00 81.50 93 GLN A CA 1
ATOM 764 C C . GLN A 1 93 ? 4.486 -4.426 -21.909 1.00 81.50 93 GLN A C 1
ATOM 766 O O . GLN A 1 93 ? 5.079 -4.045 -20.907 1.00 81.50 93 GLN A O 1
ATOM 771 N N . GLN A 1 94 ? 3.652 -5.470 -21.867 1.00 82.81 94 GLN A N 1
ATOM 772 C CA . GLN A 1 94 ? 3.383 -6.262 -20.657 1.00 82.81 94 GLN A CA 1
ATOM 773 C C . GLN A 1 94 ? 4.435 -7.360 -20.414 1.00 82.81 94 GLN A C 1
ATOM 775 O O . GLN A 1 94 ? 4.267 -8.223 -19.554 1.00 82.81 94 GLN A O 1
ATOM 780 N N . ARG A 1 95 ? 5.535 -7.358 -21.174 1.00 88.69 95 ARG A N 1
ATOM 781 C CA . ARG A 1 95 ? 6.632 -8.314 -21.009 1.00 88.69 95 ARG A CA 1
ATOM 782 C C . ARG A 1 95 ? 7.461 -7.938 -19.785 1.00 88.69 95 ARG A C 1
ATOM 784 O O . ARG A 1 95 ? 8.103 -6.893 -19.777 1.00 88.69 95 ARG A O 1
ATOM 791 N N . TYR A 1 96 ? 7.511 -8.828 -18.795 1.00 87.38 96 TYR A N 1
ATOM 792 C CA . TYR A 1 96 ? 8.283 -8.623 -17.562 1.00 87.38 96 TYR A CA 1
ATOM 793 C C . TYR A 1 96 ? 9.752 -8.261 -17.829 1.00 87.38 96 TYR A C 1
ATOM 795 O O . TYR A 1 96 ? 10.297 -7.367 -17.189 1.00 87.38 96 TYR A O 1
ATOM 803 N N . ASN A 1 97 ? 10.357 -8.879 -18.849 1.00 89.38 97 ASN A N 1
ATOM 804 C CA . ASN A 1 97 ? 11.750 -8.647 -19.233 1.00 89.38 97 ASN A CA 1
ATOM 805 C C . ASN A 1 97 ? 12.065 -7.174 -19.547 1.00 89.38 97 ASN A C 1
ATOM 807 O O . ASN A 1 97 ? 13.188 -6.739 -19.317 1.00 89.38 97 ASN A O 1
ATOM 811 N N . LEU A 1 98 ? 11.087 -6.395 -20.026 1.00 88.62 98 LEU A N 1
ATOM 812 C CA . LEU A 1 98 ? 11.270 -4.965 -20.302 1.00 88.62 98 LEU A CA 1
ATOM 813 C C . LEU A 1 98 ? 11.462 -4.139 -19.022 1.00 88.62 98 LEU A C 1
ATOM 815 O O . LEU A 1 98 ? 12.052 -3.065 -19.072 1.00 88.62 98 LEU A O 1
ATOM 819 N N . PHE A 1 99 ? 10.990 -4.638 -17.877 1.00 88.62 99 PHE A N 1
ATOM 820 C CA . PHE A 1 99 ? 11.083 -3.969 -16.579 1.00 88.62 99 PHE A CA 1
ATOM 821 C C . PHE A 1 99 ? 12.275 -4.443 -15.735 1.00 88.62 99 PHE A C 1
ATOM 823 O O . PHE A 1 99 ? 12.532 -3.872 -14.677 1.00 88.62 99 PHE A O 1
ATOM 830 N N . LEU A 1 100 ? 13.043 -5.440 -16.189 1.00 91.00 100 LEU A N 1
ATOM 831 C CA . LEU A 1 100 ? 14.258 -5.878 -15.489 1.00 91.00 100 LEU A CA 1
ATOM 832 C C . LEU A 1 100 ? 15.305 -4.757 -15.350 1.00 91.00 100 LEU A C 1
ATOM 834 O O . LEU A 1 100 ? 15.807 -4.572 -14.241 1.00 91.00 100 LEU A O 1
ATOM 838 N N . PRO A 1 101 ? 15.592 -3.943 -16.389 1.00 93.81 101 PRO A N 1
ATOM 839 C CA . PRO A 1 101 ? 16.517 -2.818 -16.242 1.00 93.81 101 PRO A CA 1
ATOM 840 C C . PRO A 1 101 ? 16.062 -1.796 -15.190 1.00 93.81 101 PRO A C 1
ATOM 842 O O . PRO A 1 101 ? 16.889 -1.222 -14.487 1.00 93.81 101 PRO A O 1
ATOM 845 N N . LEU A 1 102 ? 14.745 -1.604 -15.033 1.00 92.69 102 LEU A N 1
ATOM 846 C CA . LEU A 1 102 ? 14.183 -0.715 -14.013 1.00 92.69 102 LEU A CA 1
ATOM 847 C C . LEU A 1 102 ? 14.461 -1.236 -12.596 1.00 92.69 102 LEU A C 1
ATOM 849 O O . LEU A 1 102 ? 14.755 -0.456 -11.693 1.00 92.69 102 LEU A O 1
ATOM 853 N N . HIS A 1 103 ? 14.403 -2.554 -12.404 1.00 93.62 103 HIS A N 1
ATOM 854 C CA . HIS A 1 103 ? 14.750 -3.171 -11.130 1.00 93.62 103 HIS A CA 1
ATOM 855 C C . HIS A 1 103 ? 16.245 -3.017 -10.802 1.00 93.62 103 HIS A C 1
ATOM 857 O O . HIS A 1 103 ? 16.595 -2.700 -9.665 1.00 93.62 103 HIS A O 1
ATOM 863 N N . GLU A 1 104 ? 17.130 -3.185 -11.788 1.00 93.81 104 GLU A N 1
ATOM 864 C CA . GLU A 1 104 ? 18.573 -2.979 -11.594 1.00 93.81 104 GLU A CA 1
ATOM 865 C C . GLU A 1 104 ? 18.911 -1.525 -11.240 1.00 93.81 104 GLU A C 1
ATOM 867 O O . GLU A 1 104 ? 19.702 -1.282 -10.322 1.00 93.81 104 GLU A O 1
ATOM 872 N N . LEU A 1 105 ? 18.240 -0.562 -11.882 1.00 94.88 105 LEU A N 1
ATOM 873 C CA . LEU A 1 105 ? 18.338 0.855 -11.527 1.00 94.88 105 LEU A CA 1
ATOM 874 C C . LEU A 1 105 ? 17.897 1.098 -10.077 1.00 94.88 105 LEU A C 1
ATOM 876 O O . LEU A 1 105 ? 18.590 1.772 -9.314 1.00 94.88 105 LEU A O 1
ATOM 880 N N . TRP A 1 106 ? 16.779 0.500 -9.662 1.00 95.00 106 TRP A N 1
ATOM 881 C CA . TRP A 1 106 ? 16.289 0.614 -8.290 1.00 95.00 106 TRP A CA 1
ATOM 882 C C . TRP A 1 106 ? 17.285 0.042 -7.263 1.00 95.00 106 TRP A C 1
ATOM 884 O O . TRP A 1 106 ? 17.514 0.652 -6.218 1.00 95.00 106 TRP A O 1
ATOM 894 N N . LYS A 1 107 ? 17.962 -1.076 -7.566 1.00 91.44 107 LYS A N 1
ATOM 895 C CA . LYS A 1 107 ? 19.019 -1.622 -6.691 1.00 91.44 107 LYS A CA 1
ATOM 896 C C . LYS A 1 107 ? 20.199 -0.671 -6.528 1.00 91.44 107 LYS A C 1
ATOM 898 O O . LYS A 1 107 ? 20.798 -0.632 -5.456 1.00 91.44 107 LYS A O 1
ATOM 903 N N . GLN A 1 108 ? 20.609 0.012 -7.595 1.00 92.81 108 GLN A N 1
ATOM 904 C CA . GLN A 1 108 ? 21.684 1.008 -7.527 1.00 92.81 108 GLN A CA 1
ATOM 905 C C . GLN A 1 108 ? 21.244 2.195 -6.669 1.00 92.81 108 GLN A C 1
ATOM 907 O O . GLN A 1 108 ? 21.913 2.511 -5.691 1.00 92.81 108 GLN A O 1
ATOM 912 N N . TYR A 1 109 ? 20.046 2.726 -6.927 1.00 93.38 109 TYR A N 1
ATOM 913 C CA . TYR A 1 109 ? 19.454 3.806 -6.140 1.00 93.38 109 TYR A CA 1
ATOM 914 C C . TYR A 1 109 ? 19.413 3.504 -4.635 1.00 93.38 109 TYR A C 1
ATOM 916 O O . TYR A 1 109 ? 19.847 4.325 -3.832 1.00 93.38 109 TYR A O 1
ATOM 924 N N . ILE A 1 110 ? 18.938 2.321 -4.230 1.00 91.38 110 ILE A N 1
ATOM 925 C CA . ILE A 1 110 ? 18.883 1.955 -2.806 1.00 91.38 110 ILE A CA 1
ATOM 926 C C . ILE A 1 110 ? 20.286 1.807 -2.206 1.00 91.38 110 ILE A C 1
ATOM 928 O O . ILE A 1 110 ? 20.502 2.209 -1.061 1.00 91.38 110 ILE A O 1
ATOM 932 N N . ARG A 1 111 ? 21.257 1.270 -2.959 1.00 90.69 111 ARG A N 1
ATOM 933 C CA . ARG A 1 111 ? 22.654 1.183 -2.502 1.00 90.69 111 ARG A CA 1
ATOM 934 C C . ARG A 1 111 ? 23.246 2.566 -2.247 1.00 90.69 111 ARG A C 1
ATOM 936 O O . ARG A 1 111 ? 23.869 2.751 -1.201 1.00 90.69 111 ARG A O 1
ATOM 943 N N . ASP A 1 112 ? 22.986 3.518 -3.135 1.00 90.25 112 ASP A N 1
ATOM 944 C CA . ASP A 1 112 ? 23.454 4.899 -3.007 1.00 90.25 112 ASP A CA 1
ATOM 945 C C . ASP A 1 112 ? 22.732 5.624 -1.861 1.00 90.25 112 ASP A C 1
ATOM 947 O O . ASP A 1 112 ? 23.368 6.250 -1.013 1.00 90.25 112 ASP A O 1
ATOM 951 N N . LEU A 1 113 ? 21.408 5.455 -1.749 1.00 90.06 113 LEU A N 1
ATOM 952 C CA . LEU A 1 113 ? 20.589 6.033 -0.680 1.00 90.06 113 LEU A CA 1
ATOM 953 C C . LEU A 1 113 ? 21.030 5.546 0.710 1.00 90.06 113 LEU A C 1
ATOM 955 O O . LEU A 1 113 ? 21.069 6.317 1.679 1.00 90.06 113 LEU A O 1
ATOM 959 N N . CYS A 1 114 ? 21.366 4.263 0.824 1.00 85.88 114 CYS A N 1
ATOM 960 C CA . CYS A 1 114 ? 21.849 3.657 2.059 1.00 85.88 114 CYS A CA 1
ATOM 961 C C . CYS A 1 114 ? 23.359 3.849 2.291 1.00 85.88 114 CYS A C 1
ATOM 963 O O . CYS A 1 114 ? 23.810 3.544 3.389 1.00 85.88 114 CYS A O 1
ATOM 965 N N . GLY A 1 115 ? 24.116 4.403 1.334 1.00 79.56 115 GLY A N 1
ATOM 966 C CA . GLY A 1 115 ? 25.556 4.673 1.470 1.00 79.56 115 GLY A CA 1
ATOM 967 C C . GLY A 1 115 ? 26.437 3.417 1.461 1.00 79.56 115 GLY A C 1
ATOM 968 O O . GLY A 1 115 ? 27.511 3.409 2.064 1.00 79.56 115 GLY A O 1
ATOM 969 N N . GLY A 1 116 ? 25.972 2.351 0.802 1.00 70.19 116 GLY A N 1
ATOM 970 C CA . GLY A 1 116 ? 26.524 1.004 0.919 1.00 70.19 116 GLY A CA 1
ATOM 971 C C . GLY A 1 116 ? 26.054 0.341 2.215 1.00 70.19 116 GLY A C 1
ATOM 972 O O . GLY A 1 116 ? 26.345 0.819 3.306 1.00 70.19 116 GLY A O 1
ATOM 973 N N . LEU A 1 117 ? 25.306 -0.760 2.098 1.00 69.75 117 LEU A N 1
ATOM 974 C CA . LEU A 1 117 ? 24.762 -1.535 3.222 1.00 69.75 117 LEU A CA 1
ATOM 975 C C . LEU A 1 117 ? 25.896 -2.218 4.008 1.00 69.75 117 LEU A C 1
ATOM 977 O O . LEU A 1 117 ? 26.133 -3.417 3.876 1.00 69.75 117 LEU A O 1
ATOM 981 N N . LYS A 1 118 ? 26.642 -1.439 4.790 1.00 74.75 118 LYS A N 1
ATOM 982 C CA . LYS A 1 118 ? 27.686 -1.936 5.685 1.00 74.75 118 LYS A CA 1
ATOM 983 C C . LYS A 1 118 ? 27.031 -2.559 6.922 1.00 74.75 118 LYS A C 1
ATOM 985 O O . LYS A 1 118 ? 26.006 -2.036 7.370 1.00 74.75 118 LYS A O 1
ATOM 990 N N . PRO A 1 119 ? 27.621 -3.615 7.509 1.00 68.38 119 PRO A N 1
ATOM 991 C CA . PRO A 1 119 ? 27.053 -4.307 8.671 1.00 68.38 119 PRO A CA 1
ATOM 992 C C . PRO A 1 119 ? 26.901 -3.412 9.913 1.00 68.38 119 PRO A C 1
ATOM 994 O O . PRO A 1 119 ? 26.115 -3.733 10.793 1.00 68.38 119 PRO A O 1
ATOM 997 N N . ASP A 1 120 ? 27.598 -2.275 9.956 1.00 70.19 120 ASP A N 1
ATOM 998 C CA . ASP A 1 120 ? 27.549 -1.298 11.052 1.00 70.19 120 ASP A CA 1
ATOM 999 C C . ASP A 1 120 ? 26.421 -0.251 10.899 1.00 70.19 120 ASP A C 1
ATOM 1001 O O . ASP A 1 120 ? 26.258 0.666 11.701 1.00 70.19 120 ASP A O 1
ATOM 1005 N N . THR A 1 121 ? 25.622 -0.345 9.832 1.00 77.00 121 THR A N 1
ATOM 1006 C CA . THR A 1 121 ? 24.573 0.644 9.559 1.00 77.00 121 THR A CA 1
ATOM 1007 C C . THR A 1 121 ? 23.367 0.405 10.458 1.00 77.00 121 THR A C 1
ATOM 1009 O O . THR A 1 121 ? 22.733 -0.648 10.404 1.00 77.00 121 THR A O 1
ATOM 1012 N N . GLN A 1 122 ? 22.990 1.424 11.231 1.00 82.94 122 GLN A N 1
ATOM 1013 C CA . GLN A 1 122 ? 21.839 1.361 12.122 1.00 82.94 122 GLN A CA 1
ATOM 1014 C C . GLN A 1 122 ? 20.533 1.055 11.341 1.00 82.94 122 GLN A C 1
ATOM 1016 O O . GLN A 1 122 ? 20.124 1.856 10.489 1.00 82.94 122 GLN A O 1
ATOM 1021 N N . PRO A 1 123 ? 19.821 -0.052 11.646 1.00 85.00 123 PRO A N 1
ATOM 1022 C CA . PRO A 1 123 ? 18.604 -0.452 10.929 1.00 85.00 123 PRO A CA 1
ATOM 1023 C C . PRO A 1 123 ? 17.495 0.609 10.934 1.00 85.00 1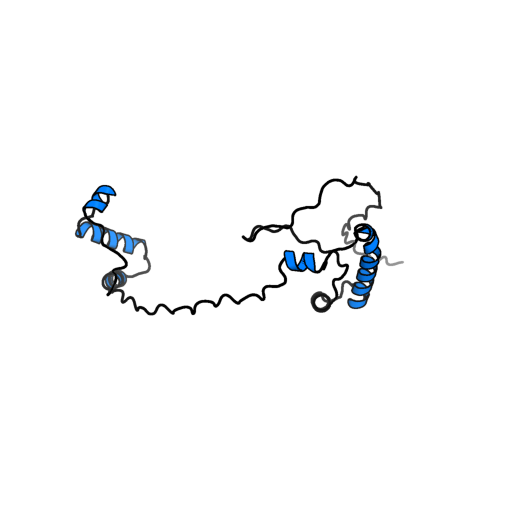23 PRO A C 1
ATOM 1025 O O . PRO A 1 123 ? 16.751 0.751 9.965 1.00 85.00 123 PRO A O 1
ATOM 1028 N N . GLN A 1 124 ? 17.410 1.399 12.005 1.00 86.88 124 GLN A N 1
ATOM 1029 C CA . GLN A 1 124 ? 16.440 2.480 12.176 1.00 86.88 124 GLN A CA 1
ATOM 1030 C C . GLN A 1 124 ? 16.637 3.595 11.136 1.00 86.88 124 GLN A C 1
ATOM 1032 O O . GLN A 1 124 ? 15.664 4.146 10.619 1.00 86.88 124 GLN A O 1
ATOM 1037 N N . VAL A 1 125 ? 17.889 3.897 10.774 1.00 85.81 125 VAL A N 1
ATOM 1038 C CA . VAL A 1 125 ? 18.218 4.898 9.746 1.00 85.81 125 VAL A CA 1
ATOM 1039 C C . VAL A 1 125 ? 17.822 4.388 8.362 1.00 85.81 125 VAL A C 1
ATOM 1041 O O . VAL A 1 125 ? 17.251 5.135 7.567 1.00 85.81 125 VAL A O 1
ATOM 1044 N N . ILE A 1 126 ? 18.065 3.104 8.084 1.00 87.44 126 ILE A N 1
ATOM 1045 C CA . ILE A 1 126 ? 17.652 2.461 6.829 1.00 87.44 126 ILE A CA 1
ATOM 1046 C C . ILE A 1 126 ? 16.124 2.479 6.710 1.00 87.44 126 ILE A C 1
ATOM 1048 O O . ILE A 1 126 ? 15.594 2.886 5.678 1.00 87.44 126 ILE A O 1
ATOM 1052 N N . GLN A 1 127 ? 15.407 2.123 7.779 1.00 88.94 127 GLN A N 1
ATOM 1053 C CA . GLN A 1 127 ? 13.945 2.158 7.812 1.00 88.94 127 GLN A CA 1
ATOM 1054 C C . GLN A 1 127 ? 13.398 3.567 7.539 1.00 88.94 127 GLN A C 1
ATOM 1056 O O . GLN A 1 127 ? 12.483 3.726 6.732 1.00 88.94 127 GLN A O 1
ATOM 1061 N N . ALA A 1 128 ? 13.969 4.596 8.172 1.00 89.75 128 ALA A N 1
ATOM 1062 C CA . ALA A 1 128 ? 13.560 5.986 7.973 1.00 89.75 128 ALA A CA 1
ATOM 1063 C C . ALA A 1 128 ? 13.786 6.473 6.533 1.00 89.75 128 ALA A C 1
ATOM 1065 O O . ALA A 1 128 ? 12.954 7.206 5.993 1.00 89.75 128 ALA A O 1
ATOM 1066 N N . LYS A 1 129 ? 14.884 6.045 5.899 1.00 89.38 129 LYS A N 1
ATOM 1067 C CA . LYS A 1 129 ? 15.164 6.333 4.487 1.00 89.38 129 LYS A CA 1
ATOM 1068 C C . LYS A 1 129 ? 14.178 5.617 3.565 1.00 89.38 129 LYS A C 1
ATOM 1070 O O . LYS A 1 129 ? 13.607 6.261 2.693 1.00 89.38 129 LYS A O 1
ATOM 1075 N N . LEU A 1 130 ? 13.904 4.334 3.807 1.00 90.50 130 LEU A N 1
ATOM 1076 C CA . LEU A 1 130 ? 12.951 3.546 3.016 1.00 90.50 130 LEU A CA 1
ATOM 1077 C C . LEU A 1 130 ? 11.512 4.063 3.117 1.00 90.50 130 LEU A C 1
ATOM 1079 O O . LEU A 1 130 ? 10.787 4.021 2.131 1.00 90.50 130 LEU A O 1
ATOM 1083 N N . LEU A 1 131 ? 11.106 4.605 4.270 1.00 91.50 131 LEU A N 1
ATOM 1084 C CA . LEU A 1 131 ? 9.785 5.224 4.454 1.00 91.50 131 LEU A CA 1
ATOM 1085 C C . LEU A 1 131 ? 9.539 6.420 3.519 1.00 91.50 131 LEU A C 1
ATOM 1087 O O . LEU A 1 131 ? 8.386 6.742 3.242 1.00 91.50 131 LEU A O 1
ATOM 1091 N N . LYS A 1 132 ? 10.604 7.086 3.062 1.00 90.69 132 LYS A N 1
ATOM 1092 C CA . LYS A 1 132 ? 10.548 8.241 2.153 1.00 90.69 132 LYS A CA 1
ATOM 1093 C C . LYS A 1 132 ? 11.042 7.919 0.741 1.00 90.69 132 LYS A C 1
ATOM 1095 O O . LYS A 1 132 ? 11.004 8.797 -0.114 1.00 90.69 132 LYS A O 1
ATOM 1100 N N . ALA A 1 133 ? 11.549 6.710 0.520 1.00 92.19 133 ALA A N 1
ATOM 1101 C CA . ALA A 1 133 ? 12.143 6.308 -0.742 1.00 92.19 133 ALA A CA 1
ATOM 1102 C C . ALA A 1 133 ? 11.075 5.952 -1.777 1.00 92.19 133 ALA A C 1
ATOM 1104 O O . ALA A 1 133 ? 9.976 5.501 -1.444 1.00 92.19 133 ALA A O 1
ATOM 1105 N N . ASP A 1 134 ? 11.453 6.069 -3.044 1.00 91.69 134 ASP A N 1
ATOM 1106 C CA . ASP A 1 134 ? 10.661 5.540 -4.140 1.00 91.69 134 ASP A CA 1
ATOM 1107 C C . ASP A 1 134 ? 10.793 4.013 -4.224 1.00 91.69 134 ASP A C 1
ATOM 1109 O O . ASP A 1 134 ? 11.888 3.444 -4.228 1.00 91.69 134 ASP A O 1
ATOM 1113 N N . LEU A 1 135 ? 9.647 3.334 -4.321 1.00 90.56 135 LEU A N 1
ATOM 1114 C CA . LEU A 1 135 ? 9.556 1.870 -4.422 1.00 90.56 135 LEU A CA 1
ATOM 1115 C C . LEU A 1 135 ? 9.147 1.398 -5.826 1.00 90.56 135 LEU A C 1
ATOM 1117 O O . LEU A 1 135 ? 8.729 0.256 -6.022 1.00 90.56 135 LEU A O 1
ATOM 1121 N N . HIS A 1 136 ? 9.270 2.274 -6.821 1.00 88.75 136 HIS A N 1
ATOM 1122 C CA . HIS A 1 136 ? 9.022 1.955 -8.221 1.00 88.75 136 HIS A CA 1
ATOM 1123 C C . HIS A 1 136 ? 10.109 0.985 -8.718 1.00 88.75 136 HIS A C 1
ATOM 1125 O O . HIS A 1 136 ? 11.281 1.341 -8.770 1.00 88.75 136 HIS A O 1
ATOM 1131 N N . GLY A 1 137 ? 9.730 -0.253 -9.050 1.00 88.00 137 GLY A N 1
ATOM 1132 C CA . GLY A 1 137 ? 10.681 -1.308 -9.436 1.00 88.00 137 GLY A CA 1
ATOM 1133 C C . GLY A 1 137 ? 11.200 -2.170 -8.275 1.00 88.00 137 GLY A C 1
ATOM 1134 O O . GLY A 1 137 ? 12.027 -3.058 -8.497 1.00 88.00 137 GLY A O 1
ATOM 1135 N N . ALA A 1 138 ? 10.700 -1.960 -7.052 1.00 91.44 138 ALA A N 1
ATOM 1136 C CA . ALA A 1 138 ? 10.977 -2.838 -5.919 1.00 91.44 138 ALA A CA 1
ATOM 1137 C C . ALA A 1 138 ? 10.266 -4.193 -6.076 1.00 91.44 138 ALA A C 1
ATOM 1139 O O . ALA A 1 138 ? 9.091 -4.258 -6.445 1.00 91.44 138 ALA A O 1
ATOM 1140 N N . VAL A 1 139 ? 10.960 -5.283 -5.740 1.00 88.88 139 VAL A N 1
ATOM 1141 C CA . VAL A 1 139 ? 10.345 -6.616 -5.646 1.00 88.88 139 VAL A CA 1
ATOM 1142 C C . VAL A 1 139 ? 9.705 -6.750 -4.269 1.00 88.88 139 VAL A C 1
ATOM 1144 O O . VAL A 1 139 ? 10.380 -6.635 -3.249 1.00 88.88 139 VAL A O 1
ATOM 1147 N N . ILE A 1 140 ? 8.393 -6.980 -4.242 1.00 88.25 140 ILE A N 1
ATOM 1148 C CA . ILE A 1 140 ? 7.612 -7.080 -3.008 1.00 88.25 140 ILE A CA 1
ATOM 1149 C C . ILE A 1 140 ? 7.089 -8.507 -2.886 1.00 88.25 140 ILE A C 1
ATOM 1151 O O . ILE A 1 140 ? 6.239 -8.935 -3.665 1.00 88.25 140 ILE A O 1
ATOM 1155 N N . SER A 1 141 ? 7.566 -9.215 -1.869 1.00 84.69 141 SER A N 1
ATOM 1156 C CA . SER A 1 141 ? 7.084 -10.544 -1.497 1.00 84.69 141 SER A CA 1
ATOM 1157 C C . SER A 1 141 ? 6.442 -10.442 -0.119 1.00 84.69 141 SER A C 1
ATOM 1159 O O . SER A 1 141 ? 7.120 -10.181 0.872 1.00 84.69 141 SER A O 1
ATOM 1161 N N . GLY A 1 142 ? 5.119 -10.578 -0.050 1.00 76.75 142 GLY A N 1
ATOM 1162 C CA . GLY A 1 142 ? 4.393 -10.569 1.220 1.00 76.75 142 GLY A CA 1
ATOM 1163 C C . GLY A 1 142 ? 4.313 -11.972 1.834 1.00 76.75 142 GLY A C 1
ATOM 1164 O O . GLY A 1 142 ? 4.187 -12.943 1.085 1.00 76.75 142 GLY A O 1
ATOM 1165 N N . PRO A 1 143 ? 4.339 -12.114 3.173 1.00 59.03 143 PRO A N 1
ATOM 1166 C CA . PRO A 1 143 ? 3.994 -13.376 3.814 1.00 59.03 143 PRO A CA 1
ATOM 1167 C C . PRO A 1 143 ? 2.543 -13.757 3.495 1.00 59.03 143 PRO A C 1
ATOM 1169 O O . PRO A 1 143 ? 1.669 -12.894 3.371 1.00 59.03 143 PRO A O 1
ATOM 1172 N N . LEU A 1 144 ? 2.292 -15.065 3.377 1.00 48.62 144 LEU A N 1
ATOM 1173 C CA . LEU A 1 144 ? 0.947 -15.624 3.241 1.00 48.62 144 LEU A CA 1
ATOM 1174 C C . LEU A 1 144 ? 0.033 -15.032 4.328 1.00 48.62 144 LEU A C 1
ATOM 1176 O O . LEU A 1 144 ? 0.442 -14.958 5.491 1.00 48.62 144 LEU A O 1
ATOM 1180 N N . PRO A 1 145 ? -1.194 -14.603 3.985 1.00 49.50 145 PRO A N 1
ATOM 1181 C CA . PRO A 1 145 ? -2.102 -14.036 4.965 1.00 49.50 145 PRO A CA 1
ATOM 1182 C C . PRO A 1 145 ? -2.459 -15.103 6.005 1.00 49.50 145 PRO A C 1
ATOM 1184 O O . PRO A 1 145 ? -3.265 -15.993 5.746 1.00 49.50 145 PRO A O 1
ATOM 1187 N N . VAL A 1 146 ? -1.871 -15.005 7.200 1.00 49.97 146 VAL A N 1
ATOM 1188 C CA . VAL A 1 146 ? -2.367 -15.715 8.381 1.00 49.97 146 VAL A CA 1
ATOM 1189 C C . VAL A 1 146 ? -3.738 -15.134 8.701 1.00 49.97 146 VAL A C 1
ATOM 1191 O O . VAL A 1 146 ? -3.887 -13.938 8.958 1.00 49.97 146 VAL A O 1
ATOM 1194 N N . SER A 1 147 ? -4.741 -16.001 8.628 1.00 45.28 147 SER A N 1
ATOM 1195 C CA . SER A 1 147 ? -6.171 -15.756 8.777 1.00 45.28 147 SER A CA 1
ATOM 1196 C C . SER A 1 147 ? -6.525 -14.800 9.924 1.00 45.28 147 SER A C 1
ATOM 1198 O O . SER A 1 147 ? -6.796 -15.217 11.045 1.00 45.28 147 SER A O 1
ATOM 1200 N N . ARG A 1 148 ? -6.616 -13.498 9.638 1.00 48.78 148 ARG A N 1
ATOM 1201 C CA . ARG A 1 148 ? -7.419 -12.554 10.427 1.00 48.78 148 ARG A CA 1
ATOM 1202 C C . ARG A 1 148 ? -8.494 -11.943 9.541 1.00 48.78 148 ARG A C 1
ATOM 1204 O O . ARG A 1 148 ? -8.336 -10.847 9.022 1.00 48.78 148 ARG A O 1
ATOM 1211 N N . GLY A 1 149 ? -9.584 -12.691 9.367 1.00 45.72 149 GLY A N 1
ATOM 1212 C CA . GLY A 1 149 ? -10.951 -12.186 9.169 1.00 45.72 149 GLY A CA 1
ATOM 1213 C C . GLY A 1 149 ? -11.249 -11.173 8.053 1.00 45.72 149 GLY A C 1
ATOM 1214 O O . GLY A 1 149 ? -12.332 -10.595 8.069 1.00 45.72 149 GLY A O 1
ATOM 1215 N N . HIS A 1 150 ? -10.356 -10.916 7.102 1.00 48.69 150 HIS A N 1
ATOM 1216 C CA . HIS A 1 150 ? -10.634 -10.104 5.916 1.00 48.69 150 HIS A CA 1
ATOM 1217 C C . HIS A 1 150 ? -10.289 -10.908 4.664 1.00 48.69 150 HIS A C 1
ATOM 1219 O O . HIS A 1 150 ? -9.274 -11.598 4.621 1.00 48.69 150 HIS A O 1
ATOM 1225 N N . ALA A 1 151 ? -11.193 -10.859 3.684 1.00 44.75 151 ALA A N 1
ATOM 1226 C CA . ALA A 1 151 ? -11.200 -11.704 2.497 1.00 44.75 151 ALA A CA 1
ATOM 1227 C C . ALA A 1 151 ? -9.811 -11.807 1.827 1.00 44.75 151 ALA A C 1
ATOM 1229 O O . ALA A 1 151 ? -9.237 -10.778 1.460 1.00 44.75 151 ALA A O 1
ATOM 1230 N N . PRO A 1 152 ? -9.275 -13.025 1.616 1.00 46.97 152 PRO A N 1
ATOM 1231 C CA . PRO A 1 152 ? -8.018 -13.210 0.917 1.00 46.97 152 PRO A CA 1
ATOM 1232 C C . PRO A 1 152 ? -8.308 -13.183 -0.583 1.00 46.97 152 PRO A C 1
ATOM 1234 O O . PRO A 1 152 ? -8.835 -14.133 -1.154 1.00 46.97 152 PRO A O 1
ATOM 1237 N N . THR A 1 153 ? -7.994 -12.078 -1.252 1.00 53.25 153 THR A N 1
ATOM 1238 C CA . THR A 1 153 ? -7.910 -12.059 -2.720 1.00 53.25 153 THR A CA 1
ATOM 1239 C C . THR A 1 153 ? -6.534 -11.570 -3.139 1.00 53.25 153 THR A C 1
ATOM 1241 O O . THR A 1 153 ? -6.365 -10.479 -3.664 1.00 53.25 153 THR A O 1
ATOM 1244 N N . ALA A 1 154 ? -5.540 -12.413 -2.885 1.00 49.72 154 ALA A N 1
ATOM 1245 C CA . ALA A 1 154 ? -4.288 -12.426 -3.625 1.00 49.72 154 ALA A CA 1
ATOM 1246 C C . ALA A 1 154 ? -4.039 -13.887 -4.024 1.00 49.72 154 ALA A C 1
ATOM 1248 O O . ALA A 1 154 ? -3.310 -14.618 -3.358 1.00 49.72 154 ALA A O 1
ATOM 1249 N N . ARG A 1 155 ? -4.763 -14.355 -5.051 1.00 46.97 155 ARG A N 1
ATOM 1250 C CA . ARG A 1 155 ? -4.514 -15.664 -5.668 1.00 46.97 155 ARG A CA 1
ATOM 1251 C C . ARG A 1 155 ? -3.372 -15.527 -6.673 1.00 46.97 155 ARG A C 1
ATOM 1253 O O . ARG A 1 155 ? -3.513 -14.831 -7.670 1.00 46.97 155 ARG A O 1
ATOM 1260 N N . THR A 1 156 ? -2.273 -16.204 -6.356 1.00 41.12 156 THR A N 1
ATOM 1261 C CA . THR A 1 156 ? -1.609 -17.227 -7.179 1.00 41.12 156 THR A CA 1
ATOM 1262 C C . THR A 1 156 ? -1.693 -17.042 -8.700 1.00 41.12 156 THR A C 1
ATOM 1264 O O . THR A 1 156 ? -2.688 -17.421 -9.314 1.00 41.12 156 THR A O 1
ATOM 1267 N N . LEU A 1 157 ? -0.594 -16.590 -9.310 1.00 36.78 157 LEU A N 1
ATOM 1268 C CA . LEU A 1 157 ? -0.240 -16.953 -10.684 1.00 36.78 157 LEU A CA 1
ATOM 1269 C C . LEU A 1 157 ? 0.958 -17.910 -10.634 1.00 36.78 157 LEU A C 1
ATOM 1271 O O . LEU A 1 157 ? 2.084 -17.557 -10.948 1.00 36.78 157 LEU A O 1
ATOM 1275 N N . GLU A 1 158 ? 0.689 -19.127 -10.185 1.00 41.91 158 GLU A N 1
ATOM 1276 C CA . GLU A 1 158 ? 1.535 -20.291 -10.423 1.00 41.91 158 GLU A CA 1
ATOM 1277 C C . GLU A 1 158 ? 0.687 -21.230 -11.277 1.00 41.91 158 GLU A C 1
ATOM 1279 O O . GLU A 1 158 ? -0.288 -21.803 -10.779 1.00 41.91 158 GLU A O 1
ATOM 1284 N N . ARG A 1 159 ? 0.990 -21.293 -12.581 1.00 41.31 159 ARG A N 1
ATOM 1285 C CA . ARG A 1 159 ? 1.074 -22.537 -13.367 1.00 41.31 159 ARG A CA 1
ATOM 1286 C C . ARG A 1 159 ? 1.351 -22.267 -14.849 1.00 41.31 159 ARG A C 1
ATOM 1288 O O . ARG A 1 159 ? 0.576 -21.597 -15.525 1.00 41.31 159 ARG A O 1
ATOM 1295 N N . LYS A 1 160 ? 2.402 -22.953 -15.318 1.00 35.94 160 LYS A N 1
ATOM 1296 C CA . LYS A 1 160 ? 2.921 -23.134 -16.688 1.00 35.94 160 LYS A CA 1
ATOM 1297 C C . LYS A 1 160 ? 3.860 -22.048 -17.226 1.00 35.94 160 LYS A C 1
ATOM 1299 O O . LYS A 1 160 ? 3.569 -21.387 -18.214 1.00 35.94 160 LYS A O 1
ATOM 1304 N N . ALA A 1 161 ? 5.068 -22.014 -16.673 1.00 35.31 161 ALA A N 1
ATOM 1305 C CA . ALA A 1 161 ? 6.275 -21.845 -17.480 1.00 35.31 161 ALA A CA 1
ATOM 1306 C C . ALA A 1 161 ? 7.223 -23.019 -17.160 1.00 35.31 161 ALA A C 1
ATOM 1308 O O . ALA A 1 161 ? 7.274 -23.430 -15.999 1.00 35.31 161 ALA A O 1
ATOM 1309 N N . PRO A 1 162 ? 7.898 -23.632 -18.150 1.00 36.84 162 PRO A N 1
ATOM 1310 C CA . PRO A 1 162 ? 8.821 -24.727 -17.891 1.00 36.84 162 PRO A CA 1
ATOM 1311 C C . PRO A 1 162 ? 9.982 -24.212 -17.038 1.00 36.84 162 PRO A C 1
ATOM 1313 O O . PRO A 1 162 ? 10.636 -23.229 -17.378 1.00 36.84 162 PRO A O 1
ATOM 1316 N N . PHE A 1 163 ? 10.188 -24.885 -15.910 1.00 34.38 163 PHE A N 1
ATOM 1317 C CA . PHE A 1 163 ? 11.336 -24.750 -15.027 1.00 34.38 163 PHE A CA 1
ATOM 1318 C C . PHE A 1 163 ? 12.615 -24.981 -15.845 1.00 34.38 163 PHE A C 1
ATOM 1320 O O . PHE A 1 163 ? 12.970 -26.120 -16.142 1.00 34.38 163 PHE A O 1
ATOM 1327 N N . ILE A 1 164 ? 13.273 -23.898 -16.269 1.00 39.97 164 ILE A N 1
ATOM 1328 C CA . ILE A 1 164 ? 14.622 -23.970 -16.825 1.00 39.97 164 ILE A CA 1
ATOM 1329 C C . ILE A 1 164 ? 15.575 -24.022 -15.638 1.00 39.97 164 ILE A C 1
ATOM 1331 O O . ILE A 1 164 ? 15.795 -23.039 -14.934 1.00 39.97 164 ILE A O 1
ATOM 1335 N N . GLN A 1 165 ? 16.099 -25.219 -15.415 1.00 36.03 165 GLN A N 1
ATOM 1336 C CA . GLN A 1 165 ? 17.129 -25.540 -14.447 1.00 36.03 165 GLN A CA 1
ATOM 1337 C C . GLN A 1 165 ? 18.455 -24.922 -14.922 1.00 36.03 165 GLN A C 1
ATOM 1339 O O . GLN A 1 165 ? 19.233 -25.552 -15.632 1.00 36.03 165 GLN A O 1
ATOM 1344 N N . SER A 1 166 ? 18.703 -23.656 -14.587 1.00 38.91 166 SER A N 1
ATOM 1345 C CA . SER A 1 166 ? 20.025 -23.049 -14.750 1.00 38.91 166 SER A CA 1
ATOM 1346 C C . SER A 1 166 ? 20.850 -23.336 -13.499 1.00 38.91 166 SER A C 1
ATOM 1348 O O . SER A 1 166 ? 20.663 -22.701 -12.461 1.00 38.91 166 SER A O 1
ATOM 1350 N N . HIS A 1 167 ? 21.746 -24.314 -13.603 1.00 44.34 167 HIS A N 1
ATOM 1351 C CA . HIS A 1 167 ? 22.821 -24.522 -12.641 1.00 44.34 167 HIS A CA 1
ATOM 1352 C C . HIS A 1 167 ? 23.678 -23.248 -12.554 1.00 44.34 167 HIS A C 1
ATOM 1354 O O . HIS A 1 167 ? 24.297 -22.837 -13.533 1.00 44.34 167 HIS A O 1
ATOM 1360 N N . GLY A 1 168 ? 23.691 -22.624 -11.379 1.00 37.38 168 GLY A N 1
ATOM 1361 C CA . GLY A 1 168 ? 24.651 -21.606 -10.952 1.00 37.38 168 GLY A CA 1
ATOM 1362 C C . GLY A 1 168 ? 25.243 -22.041 -9.605 1.00 37.38 168 GLY A C 1
ATOM 1363 O O . GLY A 1 168 ? 24.583 -22.803 -8.896 1.00 37.38 168 GLY A O 1
ATOM 1364 N N . PRO A 1 169 ? 26.486 -21.650 -9.278 1.00 41.44 169 PRO A N 1
ATOM 1365 C CA . PRO A 1 169 ? 27.296 -22.344 -8.285 1.00 41.44 169 PRO A CA 1
ATOM 1366 C C . PRO A 1 169 ? 26.722 -22.180 -6.876 1.00 41.44 169 PRO A C 1
ATOM 1368 O O . PRO A 1 169 ? 26.388 -21.075 -6.448 1.00 41.44 169 PRO A O 1
ATOM 1371 N N . GLU A 1 170 ? 26.616 -23.303 -6.168 1.00 36.44 170 GLU A N 1
ATOM 1372 C CA . GLU A 1 170 ? 26.238 -23.366 -4.760 1.00 36.44 170 GLU A CA 1
ATOM 1373 C C . GLU A 1 170 ? 27.209 -22.531 -3.913 1.00 36.44 170 GLU A C 1
ATOM 1375 O O . GLU A 1 170 ? 28.417 -22.767 -3.899 1.00 36.44 170 GLU A O 1
ATOM 1380 N N . CYS A 1 171 ? 26.679 -21.549 -3.184 1.00 39.59 171 CYS A N 1
ATOM 1381 C CA . CYS A 1 171 ? 27.412 -20.908 -2.098 1.00 39.59 171 CYS A CA 1
ATOM 1382 C C . CYS A 1 171 ? 27.524 -21.905 -0.931 1.00 39.59 171 CYS A C 1
ATOM 1384 O O . CYS A 1 171 ? 26.484 -22.376 -0.459 1.00 39.59 171 CYS A O 1
ATOM 1386 N N . PRO A 1 172 ? 28.730 -22.216 -0.424 1.00 48.34 172 PRO A N 1
ATOM 1387 C CA . PRO A 1 172 ? 28.865 -23.116 0.710 1.00 48.34 172 PRO A CA 1
ATOM 1388 C C . PRO A 1 172 ? 28.319 -22.468 1.997 1.00 48.34 172 PRO A C 1
ATOM 1390 O O . PRO A 1 172 ? 28.408 -21.246 2.172 1.00 48.34 172 PRO A O 1
ATOM 1393 N N . PRO A 1 173 ? 27.749 -23.265 2.917 1.00 38.38 173 PRO A N 1
ATOM 1394 C CA . PRO A 1 173 ? 27.256 -22.770 4.193 1.00 38.38 173 PRO A CA 1
ATOM 1395 C C . PRO A 1 173 ? 28.422 -22.348 5.095 1.00 38.38 173 PRO A C 1
ATOM 1397 O O . PRO A 1 173 ? 29.420 -23.054 5.228 1.00 38.38 173 PRO A O 1
ATOM 1400 N N . TRP A 1 174 ? 28.274 -21.193 5.743 1.00 35.66 174 TRP A N 1
ATOM 1401 C CA . TRP A 1 174 ? 29.214 -20.678 6.735 1.00 35.66 174 TRP A CA 1
ATOM 1402 C C . TRP A 1 174 ? 29.209 -21.581 7.974 1.00 35.66 174 TRP A C 1
ATOM 1404 O O . TRP A 1 174 ? 28.392 -21.415 8.878 1.00 35.66 174 TRP A O 1
ATOM 1414 N N . THR A 1 175 ? 30.121 -22.547 8.029 1.00 41.12 175 THR A N 1
ATOM 1415 C CA . THR A 1 175 ? 30.455 -23.250 9.267 1.00 41.12 175 THR A CA 1
ATOM 1416 C C . THR A 1 175 ? 31.346 -22.343 10.105 1.00 41.12 175 THR A C 1
ATOM 1418 O O . THR A 1 175 ? 32.509 -22.115 9.776 1.00 41.12 175 THR A O 1
ATOM 1421 N N . GLY A 1 176 ? 30.787 -21.801 11.185 1.00 38.69 176 GLY A N 1
ATOM 1422 C CA . GLY A 1 176 ? 31.559 -21.123 12.215 1.00 38.69 176 GLY A CA 1
ATOM 1423 C C . GLY A 1 176 ? 32.508 -22.110 12.890 1.00 38.69 176 GLY A C 1
ATOM 1424 O O . GLY A 1 176 ? 32.077 -22.958 13.666 1.00 38.69 176 GLY A O 1
ATOM 1425 N N . SER A 1 177 ? 33.801 -21.982 12.610 1.00 37.22 177 SER A N 1
ATOM 1426 C CA . SER A 1 177 ? 34.862 -22.582 13.412 1.00 37.22 177 SER A CA 1
ATOM 1427 C C . SER A 1 177 ? 35.703 -21.463 14.009 1.00 37.22 177 SER A C 1
ATOM 1429 O O . SER A 1 177 ? 36.527 -20.851 13.336 1.00 37.22 177 SER A O 1
ATOM 1431 N N . SER A 1 178 ? 35.477 -21.205 15.296 1.00 43.00 178 SER A N 1
ATOM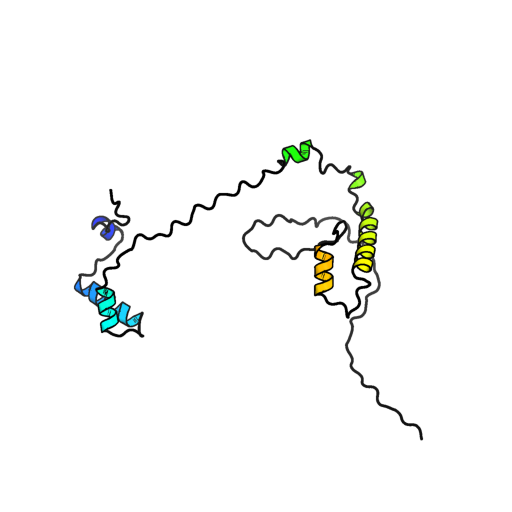 1432 C CA . SER A 1 178 ? 36.447 -20.535 16.153 1.00 43.00 178 SER A CA 1
ATOM 1433 C C . SER A 1 178 ? 37.696 -21.408 16.235 1.00 43.00 178 SER A C 1
ATOM 1435 O O . SER A 1 178 ? 37.666 -22.469 16.854 1.00 43.00 178 SER A O 1
ATOM 1437 N N . GLN A 1 179 ? 38.795 -20.959 15.637 1.00 38.97 179 GLN A N 1
ATOM 1438 C CA . GLN A 1 179 ? 40.133 -21.399 16.017 1.00 38.97 179 GLN A CA 1
ATOM 1439 C C . GLN A 1 179 ? 40.958 -20.171 16.391 1.00 38.97 179 GLN A C 1
ATOM 1441 O O . GLN A 1 179 ? 41.107 -19.222 15.625 1.00 38.97 179 GLN A O 1
ATOM 1446 N N . VAL A 1 180 ? 41.421 -20.198 17.635 1.00 43.38 180 VAL A N 1
ATOM 1447 C CA . VAL A 1 180 ? 42.325 -19.235 18.261 1.00 43.38 180 VAL A CA 1
ATOM 1448 C C . VAL A 1 180 ? 43.733 -19.470 17.696 1.00 43.38 180 VAL A C 1
ATOM 1450 O O . VAL A 1 180 ? 44.132 -20.631 17.598 1.00 43.38 180 VAL A O 1
ATOM 1453 N N . PRO A 1 181 ? 44.514 -18.436 17.343 1.00 41.66 181 PRO A N 1
ATOM 1454 C CA . PRO A 1 181 ? 45.892 -18.635 16.914 1.00 41.66 181 PRO A CA 1
ATOM 1455 C C . PRO A 1 181 ? 46.822 -18.770 18.131 1.00 41.66 181 PRO A C 1
ATOM 1457 O O . PRO A 1 181 ? 46.969 -17.840 18.925 1.00 41.66 181 PRO A O 1
ATOM 1460 N N . THR A 1 182 ? 47.471 -19.928 18.266 1.00 44.25 182 THR A N 1
ATOM 1461 C CA . THR A 1 182 ? 48.616 -20.134 19.166 1.00 44.25 182 THR A CA 1
ATOM 1462 C C . THR A 1 182 ? 49.842 -19.425 18.587 1.00 44.25 182 THR A C 1
ATOM 1464 O O . THR A 1 182 ? 50.227 -19.678 17.447 1.00 44.25 182 THR A O 1
ATOM 1467 N N . GLN A 1 183 ? 50.449 -18.531 19.373 1.00 39.44 183 GLN A N 1
ATOM 1468 C CA . GLN A 1 183 ? 51.721 -17.883 19.051 1.00 39.44 183 GLN A CA 1
ATOM 1469 C C . GLN A 1 183 ? 52.875 -18.898 19.004 1.00 39.44 183 GLN A C 1
ATOM 1471 O O . GLN A 1 183 ? 53.027 -19.714 19.911 1.00 39.44 183 GLN A O 1
ATOM 1476 N N . MET A 1 184 ? 53.720 -18.788 17.978 1.00 40.12 184 MET A N 1
ATOM 1477 C CA . MET A 1 184 ? 55.058 -19.382 17.918 1.00 40.12 184 MET A CA 1
ATOM 1478 C C . MET A 1 184 ? 56.094 -18.324 18.314 1.00 40.12 184 MET A C 1
ATOM 1480 O O . MET A 1 184 ? 56.173 -17.279 17.669 1.00 40.12 184 MET A O 1
ATOM 1484 N N . SER A 1 185 ? 56.909 -18.621 19.327 1.00 47.12 185 SER A N 1
ATOM 1485 C CA . SER A 1 185 ? 58.177 -17.926 19.595 1.00 47.12 185 SER A CA 1
ATOM 1486 C C . SER A 1 185 ? 59.326 -18.641 18.867 1.00 47.12 185 SER A C 1
ATOM 1488 O O . SER A 1 185 ? 59.320 -19.875 18.835 1.00 47.12 185 SER A O 1
ATOM 1490 N N . PRO A 1 186 ? 60.308 -17.921 18.297 1.00 61.88 186 PRO A N 1
ATOM 1491 C CA . PRO A 1 186 ? 61.537 -18.504 17.754 1.00 61.88 186 PRO A CA 1
ATOM 1492 C C . PRO A 1 186 ? 62.673 -18.518 18.815 1.00 61.88 186 PRO A C 1
ATOM 1494 O O . PRO A 1 186 ? 62.463 -17.975 19.903 1.00 61.88 186 PRO A O 1
ATOM 1497 N N . PRO A 1 187 ? 63.811 -19.196 18.538 1.00 62.16 187 PRO A N 1
ATOM 1498 C CA . PRO A 1 187 ? 64.751 -19.695 19.550 1.00 62.16 187 PRO A CA 1
ATOM 1499 C C . PRO A 1 187 ? 65.656 -18.636 20.187 1.00 62.16 187 PRO A C 1
ATOM 1501 O O . PRO A 1 187 ? 65.933 -17.606 19.532 1.00 62.16 187 PRO A O 1
#

Radius of gyration: 36.61 Å; chains: 1; bounding box: 113×38×82 Å

Secondary structure (DSSP, 8-state):
----S-PPPPHHHHHHTT-----HHHHHHHHHHHHHHH-TTS-HHHHHHHHH-----------PPP--------PPPHHHHHHTTTT---GGG--GGGGHHHHHHHHHHHHHHHTS--TTS-HHHHHHHHTTS--TT----PPP----SS--------S-S-------PPPPP------PPPPPPP-

Foldseek 3Di:
DDDPPDDDDDPVNCVVVVPDDDPPVRVVVVLLVVCCVPCVPDDSVRSVVVVVDDPPPPPPPVPPPPPPPPPDPPPQDPVRCVVVCVPVDPPVVVDVVVLVVVLVVVVVVLCVLQVHPDVPRDVVSSVVSVVVDDCVNPDDDDPDDPDDDDDDPPDDPDDDDDPDPDDDDDDDDDDDDDDDDDDDDDD